Protein AF-A0A529NRH2-F1 (afdb_monomer_lite)

Structure (mmCIF, N/CA/C/O backbone):
data_AF-A0A529NRH2-F1
#
_entry.id   AF-A0A529NRH2-F1
#
loop_
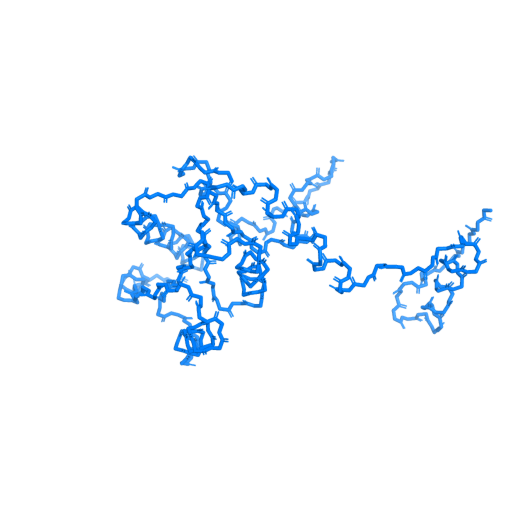_atom_site.group_PDB
_atom_site.id
_atom_site.type_symbol
_atom_site.label_atom_id
_atom_site.label_alt_id
_atom_site.label_comp_id
_atom_site.label_asym_id
_atom_site.label_entity_id
_atom_site.label_seq_id
_atom_site.pdbx_PDB_ins_code
_atom_site.Cartn_x
_atom_site.Cartn_y
_atom_site.Cartn_z
_atom_site.occupancy
_atom_site.B_iso_or_equiv
_atom_site.auth_seq_id
_atom_site.auth_comp_id
_atom_site.auth_asym_id
_atom_site.auth_atom_id
_atom_site.pdbx_PDB_model_num
ATOM 1 N N . MET A 1 1 ? 30.997 -10.107 -22.158 1.00 86.88 1 MET A N 1
ATOM 2 C CA . MET A 1 1 ? 31.095 -9.342 -20.895 1.00 86.88 1 MET A CA 1
ATOM 3 C C . MET A 1 1 ? 31.297 -7.882 -21.270 1.00 86.88 1 MET A C 1
ATOM 5 O O . MET A 1 1 ? 32.079 -7.635 -22.179 1.00 86.88 1 MET A O 1
ATOM 9 N N . TYR A 1 2 ? 30.556 -6.957 -20.658 1.00 94.50 2 TYR A N 1
ATOM 10 C CA . TYR A 1 2 ? 30.551 -5.532 -21.014 1.00 94.50 2 TYR A CA 1
ATOM 11 C C . TYR A 1 2 ? 30.934 -4.703 -19.788 1.00 94.50 2 TYR A C 1
ATOM 13 O O . TYR A 1 2 ? 30.566 -5.067 -18.675 1.00 94.50 2 TYR A O 1
ATOM 21 N N . GLY A 1 3 ? 31.663 -3.607 -19.995 1.00 95.25 3 GLY A N 1
ATOM 22 C CA . GLY A 1 3 ? 32.053 -2.672 -18.943 1.00 95.25 3 GLY A CA 1
ATOM 23 C C . GLY A 1 3 ? 31.987 -1.238 -19.455 1.00 95.25 3 GLY A C 1
ATOM 24 O O . GLY A 1 3 ? 32.291 -0.979 -20.619 1.00 95.25 3 GLY A O 1
ATOM 25 N N . ILE A 1 4 ? 31.568 -0.322 -18.588 1.00 96.12 4 ILE A N 1
ATOM 26 C CA . ILE A 1 4 ? 31.458 1.117 -18.848 1.00 96.12 4 ILE A CA 1
ATOM 27 C C . ILE A 1 4 ? 31.979 1.874 -17.623 1.00 96.12 4 ILE A C 1
ATOM 29 O O . ILE A 1 4 ? 31.862 1.386 -16.503 1.00 96.12 4 ILE A O 1
ATOM 33 N N . MET A 1 5 ? 32.555 3.057 -17.835 1.00 97.44 5 MET A N 1
ATOM 34 C CA . MET A 1 5 ? 33.123 3.906 -16.772 1.00 97.44 5 MET A CA 1
ATOM 35 C C . MET A 1 5 ? 32.217 5.105 -16.437 1.00 97.44 5 MET A C 1
ATOM 37 O O . MET A 1 5 ? 32.696 6.167 -16.052 1.00 97.44 5 MET A O 1
ATOM 41 N N . PHE A 1 6 ? 30.906 4.952 -16.639 1.00 96.69 6 PHE A N 1
ATOM 42 C CA . PHE A 1 6 ? 29.874 5.948 -16.340 1.00 96.69 6 PHE A CA 1
ATOM 43 C C . PHE A 1 6 ? 28.547 5.256 -15.987 1.00 96.69 6 PHE A C 1
ATOM 45 O O . PHE A 1 6 ? 28.387 4.064 -16.244 1.00 96.69 6 PHE A O 1
ATOM 52 N N . HIS A 1 7 ? 27.600 6.011 -15.423 1.00 98.00 7 HIS A N 1
ATOM 53 C CA . HIS A 1 7 ? 26.300 5.523 -14.947 1.00 98.00 7 HIS A CA 1
ATOM 54 C C . HIS A 1 7 ? 25.201 5.722 -16.009 1.00 98.00 7 HIS A C 1
ATOM 56 O O . HIS A 1 7 ? 24.769 6.856 -16.224 1.00 98.00 7 HIS A O 1
ATOM 62 N N . PRO A 1 8 ? 24.747 4.684 -16.731 1.00 97.06 8 PRO A N 1
ATOM 63 C CA . PRO A 1 8 ? 23.720 4.825 -17.766 1.00 97.06 8 PRO A CA 1
ATOM 64 C C . PRO A 1 8 ? 22.297 4.983 -17.201 1.00 97.06 8 PRO A C 1
ATOM 66 O O . PRO A 1 8 ? 21.384 5.341 -17.938 1.00 97.06 8 PRO A O 1
ATOM 69 N N . GLU A 1 9 ? 22.095 4.703 -15.917 1.00 96.94 9 GLU A N 1
ATOM 70 C CA . GLU A 1 9 ? 20.812 4.769 -15.216 1.00 96.94 9 GLU A CA 1
ATOM 71 C C . GLU A 1 9 ? 20.426 6.187 -14.776 1.00 96.94 9 GLU A C 1
ATOM 73 O O . GLU A 1 9 ? 19.250 6.454 -14.530 1.00 96.94 9 GLU A O 1
ATOM 78 N N . VAL A 1 10 ? 21.393 7.105 -14.671 1.00 96.94 10 VAL A N 1
ATOM 79 C CA . VAL A 1 10 ? 21.133 8.463 -14.184 1.00 96.94 10 VAL A CA 1
ATOM 80 C C . VAL A 1 10 ? 20.680 9.391 -15.305 1.00 96.94 10 VAL A C 1
ATOM 82 O O . VAL A 1 10 ? 21.155 9.325 -16.438 1.00 96.94 10 VAL A O 1
ATOM 85 N N . VAL A 1 11 ? 19.823 10.350 -14.950 1.00 95.88 11 VAL A N 1
ATOM 86 C CA . VAL A 1 11 ? 19.315 11.390 -15.865 1.00 95.88 11 VAL A CA 1
ATOM 87 C C . VAL A 1 11 ? 20.420 12.233 -16.517 1.00 95.88 11 VAL A C 1
ATOM 89 O O . VAL A 1 11 ? 20.199 12.834 -17.562 1.00 95.88 11 VAL A O 1
ATOM 92 N N . HIS A 1 12 ? 21.613 12.264 -15.915 1.00 97.69 12 HIS A N 1
ATOM 93 C CA . HIS A 1 12 ? 22.777 13.006 -16.402 1.00 97.69 12 HIS A CA 1
ATOM 94 C C . HIS A 1 12 ? 23.474 12.364 -17.605 1.00 97.69 12 HIS A C 1
ATOM 96 O O . HIS A 1 12 ? 24.343 13.007 -18.185 1.00 97.69 12 HIS A O 1
ATOM 102 N N . THR A 1 13 ? 23.128 11.128 -17.971 1.00 97.06 13 THR A N 1
ATOM 103 C CA . THR A 1 13 ? 23.679 10.452 -19.147 1.00 97.06 13 THR A CA 1
ATOM 104 C C . THR A 1 13 ? 22.659 10.532 -20.281 1.00 97.06 13 THR A C 1
ATOM 106 O O . THR A 1 13 ? 21.700 9.751 -20.291 1.00 97.06 13 THR A O 1
ATOM 109 N N . PRO A 1 14 ? 22.831 11.447 -21.258 1.00 96.44 14 PRO A N 1
ATOM 110 C CA . PRO A 1 14 ? 21.987 11.467 -22.445 1.00 96.44 14 PRO A CA 1
ATOM 111 C C . PRO A 1 14 ? 22.002 10.090 -23.110 1.00 96.44 14 PRO A C 1
ATOM 113 O O . PRO A 1 14 ? 23.042 9.439 -23.176 1.00 96.44 14 PRO A O 1
ATOM 116 N N . ASP A 1 15 ? 20.843 9.624 -23.569 1.00 97.06 15 ASP A N 1
ATOM 117 C CA . ASP A 1 15 ? 20.667 8.292 -24.160 1.00 97.06 15 ASP A CA 1
ATOM 118 C C . ASP A 1 15 ? 21.024 7.087 -23.253 1.00 97.06 15 ASP A C 1
ATOM 120 O O . ASP A 1 15 ? 20.989 5.947 -23.723 1.00 97.06 15 ASP A O 1
ATOM 124 N N . GLY A 1 16 ? 21.272 7.270 -21.948 1.00 97.38 16 GLY A N 1
ATOM 125 C CA . GLY A 1 16 ? 21.571 6.169 -21.018 1.00 97.38 16 GLY A CA 1
ATOM 126 C C . GLY A 1 16 ? 20.497 5.070 -21.012 1.00 97.38 16 GLY A C 1
ATOM 127 O O . GLY A 1 16 ? 20.798 3.880 -21.136 1.00 97.38 16 GLY A O 1
ATOM 128 N N . ALA A 1 17 ? 19.220 5.466 -21.042 1.00 96.94 17 ALA A N 1
ATOM 129 C CA . ALA A 1 17 ? 18.094 4.541 -21.178 1.00 96.94 17 ALA A CA 1
ATOM 130 C C . ALA A 1 17 ? 18.102 3.751 -22.505 1.00 96.94 17 ALA A C 1
ATOM 132 O O . ALA A 1 17 ? 17.678 2.595 -22.535 1.00 96.94 17 ALA A O 1
ATOM 133 N N . ARG A 1 18 ? 18.593 4.333 -23.613 1.00 97.38 18 ARG A N 1
ATOM 134 C CA . ARG A 1 18 ? 18.733 3.619 -24.899 1.00 97.38 18 ARG A CA 1
ATOM 135 C C . ARG A 1 18 ? 19.858 2.592 -24.837 1.00 97.38 18 ARG A C 1
ATOM 137 O O . ARG A 1 18 ? 19.695 1.502 -25.379 1.00 97.38 18 ARG A O 1
ATOM 144 N N . LEU A 1 19 ? 20.958 2.913 -24.156 1.00 97.19 19 LEU A N 1
ATOM 145 C CA . LEU A 1 19 ? 22.057 1.975 -23.920 1.00 97.19 19 LEU A CA 1
ATOM 146 C C . LEU A 1 19 ? 21.578 0.777 -23.091 1.00 97.19 19 LEU A C 1
ATOM 148 O O . LEU A 1 19 ? 21.784 -0.365 -23.505 1.00 97.19 19 LEU A O 1
ATOM 152 N N . LEU A 1 20 ? 20.873 1.024 -21.980 1.00 97.12 20 LEU A N 1
ATOM 153 C CA . LEU A 1 20 ? 20.280 -0.035 -21.153 1.00 97.12 20 LEU A CA 1
ATOM 154 C C . LEU A 1 20 ? 19.287 -0.889 -21.950 1.00 97.12 20 LEU A C 1
ATOM 156 O O . LEU A 1 20 ? 19.366 -2.114 -21.917 1.00 97.12 20 LEU A O 1
ATOM 160 N N . ARG A 1 21 ? 18.408 -0.257 -22.738 1.00 96.38 21 ARG A N 1
ATOM 161 C CA . ARG A 1 21 ? 17.468 -0.955 -23.630 1.00 96.38 21 ARG A CA 1
ATOM 162 C C . ARG A 1 21 ? 18.192 -1.861 -24.629 1.00 96.38 21 ARG A C 1
ATOM 164 O O . ARG A 1 21 ? 17.783 -3.002 -24.820 1.00 96.38 21 ARG A O 1
ATOM 171 N N . ASN A 1 22 ? 19.262 -1.371 -25.257 1.00 96.75 22 ASN A N 1
ATOM 172 C CA . ASN A 1 22 ? 20.057 -2.160 -26.197 1.00 96.75 22 ASN A CA 1
ATOM 173 C C . ASN A 1 22 ? 20.692 -3.376 -25.511 1.00 96.75 22 ASN A C 1
ATOM 175 O O . ASN A 1 22 ? 20.685 -4.472 -26.067 1.00 96.75 22 ASN A O 1
ATOM 179 N N . PHE A 1 23 ? 21.202 -3.194 -24.292 1.00 97.06 23 PHE A N 1
ATOM 180 C CA . PHE A 1 23 ? 21.757 -4.296 -23.520 1.00 97.06 23 PHE A CA 1
ATOM 181 C C . PHE A 1 23 ? 20.699 -5.353 -23.175 1.00 97.06 23 PHE A C 1
ATOM 183 O O . PHE A 1 23 ? 20.899 -6.527 -23.471 1.00 97.06 23 PHE A O 1
ATOM 190 N N . VAL A 1 24 ? 19.562 -4.940 -22.611 1.00 96.94 24 VAL A N 1
ATOM 191 C CA . VAL A 1 24 ? 18.496 -5.855 -22.172 1.00 96.94 24 VAL A CA 1
ATOM 192 C C . VAL A 1 24 ? 17.895 -6.633 -23.347 1.00 96.94 24 VAL A C 1
ATOM 194 O O . VAL A 1 24 ? 17.816 -7.856 -23.286 1.00 96.94 24 VAL A O 1
ATOM 197 N N . HIS A 1 25 ? 17.517 -5.956 -24.434 1.00 96.19 25 HIS A N 1
ATOM 198 C CA . HIS A 1 25 ? 16.771 -6.606 -25.518 1.00 96.19 25 HIS A CA 1
ATOM 199 C C . HIS A 1 25 ? 17.660 -7.208 -26.608 1.00 96.19 25 HIS A C 1
ATOM 201 O O . HIS A 1 25 ? 17.435 -8.339 -27.020 1.00 96.19 25 HIS A O 1
ATOM 207 N N . ASN A 1 26 ? 18.682 -6.486 -27.080 1.00 96.56 26 ASN A N 1
ATOM 208 C CA . ASN A 1 26 ? 19.441 -6.916 -28.262 1.00 96.56 26 ASN A CA 1
ATOM 209 C C . ASN A 1 26 ? 20.647 -7.789 -27.907 1.00 96.56 26 ASN A C 1
ATOM 211 O O . ASN A 1 26 ? 21.029 -8.656 -28.685 1.00 96.56 26 ASN A O 1
ATOM 215 N N . ILE A 1 27 ? 21.273 -7.538 -26.754 1.00 96.69 27 ILE A N 1
ATOM 216 C CA . ILE A 1 27 ? 22.468 -8.272 -26.319 1.00 96.69 27 ILE A CA 1
ATOM 217 C C . ILE A 1 27 ? 22.078 -9.461 -25.439 1.00 96.69 27 ILE A C 1
ATOM 219 O O . ILE A 1 27 ? 22.510 -10.579 -25.704 1.00 96.69 27 ILE A O 1
ATOM 223 N N . ALA A 1 28 ? 21.284 -9.225 -24.391 1.00 96.50 28 ALA A N 1
ATOM 224 C CA . ALA A 1 28 ? 20.850 -10.272 -23.469 1.00 96.50 28 ALA A CA 1
ATOM 225 C C . ALA A 1 28 ? 19.637 -11.069 -23.981 1.00 96.50 28 ALA A C 1
ATOM 227 O O . ALA A 1 28 ? 19.362 -12.141 -23.450 1.00 96.50 28 ALA A O 1
ATOM 228 N N . GLY A 1 29 ? 18.931 -10.574 -25.006 1.00 95.50 29 GLY A N 1
ATOM 229 C CA . GLY A 1 29 ? 17.803 -11.277 -25.621 1.00 95.50 29 GLY A CA 1
ATOM 230 C C . GLY A 1 29 ? 16.536 -11.323 -24.761 1.00 95.50 29 GLY A C 1
ATOM 231 O O . GLY A 1 29 ? 15.721 -12.219 -24.946 1.00 95.50 29 GLY A O 1
ATOM 232 N N . ILE A 1 30 ? 16.369 -10.408 -23.800 1.00 96.00 30 ILE A N 1
ATOM 233 C CA . ILE A 1 30 ? 15.198 -10.378 -22.912 1.00 96.00 30 ILE A CA 1
ATOM 234 C C . ILE A 1 30 ? 14.041 -9.674 -23.631 1.00 96.00 30 ILE A C 1
ATOM 236 O O . ILE A 1 30 ? 14.186 -8.542 -24.087 1.00 96.00 30 ILE A O 1
ATOM 240 N N . GLU A 1 31 ? 12.875 -10.312 -23.712 1.00 88.69 31 GLU A N 1
ATOM 241 C CA . GLU A 1 31 ? 11.762 -9.851 -24.560 1.00 88.69 31 GLU A CA 1
ATOM 242 C C . GLU A 1 31 ? 10.977 -8.658 -23.980 1.00 88.69 31 GLU A C 1
ATOM 244 O O . GLU A 1 31 ? 10.408 -7.871 -24.733 1.00 88.69 31 GLU A O 1
ATOM 249 N N . GLY A 1 32 ? 11.004 -8.453 -22.657 1.00 85.75 32 GLY A N 1
ATOM 250 C CA . GLY A 1 32 ? 10.254 -7.377 -21.993 1.00 85.75 32 GLY A CA 1
ATOM 251 C C . GLY A 1 32 ? 8.793 -7.737 -21.709 1.00 85.75 32 GLY A C 1
ATOM 252 O O . GLY A 1 32 ? 7.896 -6.923 -21.913 1.00 85.75 32 GLY A O 1
ATOM 253 N N . ASP A 1 33 ? 8.559 -8.954 -21.230 1.00 87.38 33 ASP A N 1
ATOM 254 C CA . ASP A 1 33 ? 7.257 -9.497 -20.828 1.00 87.38 33 ASP A CA 1
ATOM 255 C C . ASP A 1 33 ? 6.733 -8.936 -19.490 1.00 87.38 33 ASP A C 1
ATOM 257 O O . ASP A 1 33 ? 5.540 -9.038 -19.184 1.00 87.38 33 ASP A O 1
ATOM 261 N N . TRP A 1 34 ? 7.594 -8.272 -18.713 1.00 91.38 34 TRP A N 1
ATOM 262 C CA . TRP A 1 34 ? 7.208 -7.591 -17.481 1.00 91.38 34 TRP A CA 1
ATOM 263 C C . TRP A 1 34 ? 6.345 -6.352 -17.755 1.00 91.38 34 TRP A C 1
ATOM 265 O O . TRP A 1 34 ? 6.825 -5.230 -17.934 1.00 91.38 34 TRP A O 1
ATOM 275 N N . THR A 1 35 ? 5.031 -6.559 -17.748 1.00 93.69 35 THR A N 1
ATOM 276 C CA . THR A 1 35 ? 4.019 -5.507 -17.885 1.00 93.69 35 THR A CA 1
ATOM 277 C C . THR A 1 35 ? 3.108 -5.482 -16.663 1.00 93.69 35 THR A C 1
ATOM 279 O O . THR A 1 35 ? 2.895 -6.505 -16.017 1.00 93.69 35 THR A O 1
ATOM 282 N N . MET A 1 36 ? 2.491 -4.333 -16.365 1.00 93.31 36 MET A N 1
ATOM 283 C CA . MET A 1 36 ? 1.534 -4.239 -15.247 1.00 93.31 36 MET A CA 1
ATOM 284 C C . MET A 1 36 ? 0.314 -5.153 -15.425 1.00 93.31 36 MET A C 1
ATOM 286 O O . MET A 1 36 ? -0.288 -5.565 -14.440 1.00 93.31 36 MET A O 1
ATOM 290 N N . ARG A 1 37 ? -0.035 -5.512 -16.668 1.00 93.75 37 ARG A N 1
ATOM 291 C CA . ARG A 1 37 ? -1.096 -6.485 -16.954 1.00 93.75 37 ARG A CA 1
ATOM 292 C C . ARG A 1 37 ? -0.689 -7.892 -16.527 1.00 93.75 37 ARG A C 1
ATOM 294 O O . ARG A 1 37 ? -1.399 -8.495 -15.730 1.00 93.75 37 ARG A O 1
ATOM 301 N N . ALA A 1 38 ? 0.466 -8.362 -17.001 1.00 92.75 38 ALA A N 1
ATOM 302 C CA . ALA A 1 38 ? 1.003 -9.668 -16.627 1.00 92.75 38 ALA A CA 1
ATOM 303 C C . ALA A 1 38 ? 1.250 -9.755 -15.111 1.00 92.75 38 ALA A C 1
ATOM 305 O O . ALA A 1 38 ? 0.904 -10.747 -14.474 1.00 92.75 38 ALA A O 1
ATOM 306 N N . TYR A 1 39 ? 1.769 -8.678 -14.511 1.00 94.12 39 TYR A N 1
ATOM 307 C CA . TYR A 1 39 ? 1.962 -8.594 -13.067 1.00 94.12 39 TYR A CA 1
ATOM 308 C C . TYR A 1 39 ? 0.642 -8.678 -12.295 1.00 94.12 39 TYR A C 1
ATOM 310 O O . TYR A 1 39 ? 0.551 -9.452 -11.349 1.00 94.12 39 TYR A O 1
ATOM 318 N N . ARG A 1 40 ? -0.392 -7.927 -12.703 1.00 95.00 40 ARG A N 1
ATOM 319 C CA . ARG A 1 40 ? -1.723 -7.991 -12.081 1.00 95.00 40 ARG A CA 1
ATOM 320 C C . ARG A 1 40 ? -2.282 -9.410 -12.110 1.00 95.00 40 ARG A C 1
ATOM 322 O O . ARG A 1 40 ? -2.714 -9.897 -11.073 1.00 95.00 40 ARG A O 1
ATOM 329 N N . GLU A 1 41 ? -2.246 -10.075 -13.264 1.00 95.56 41 GLU A N 1
ATOM 330 C CA . GLU A 1 41 ? -2.726 -11.457 -13.413 1.00 95.56 41 GLU A C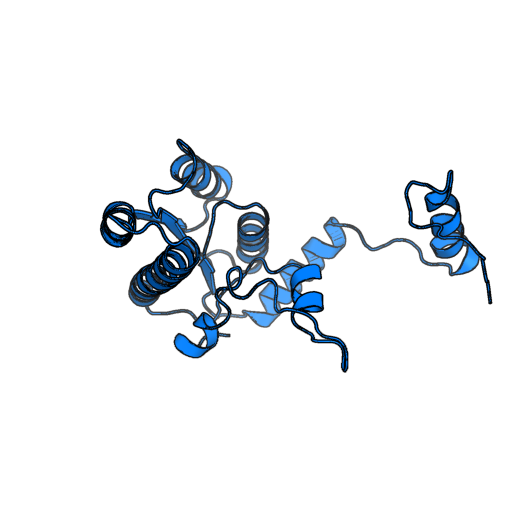A 1
ATOM 331 C C . GLU A 1 41 ? -1.981 -12.413 -12.470 1.00 95.56 41 GLU A C 1
ATOM 333 O O . GLU A 1 41 ? -2.605 -13.167 -11.719 1.00 95.56 41 GLU A O 1
ATOM 338 N N . HIS A 1 42 ? -0.650 -12.313 -12.436 1.00 95.38 42 HIS A N 1
ATOM 339 C CA . HIS A 1 42 ? 0.191 -13.116 -11.554 1.00 95.38 42 HIS A CA 1
ATOM 340 C C . HIS A 1 42 ? -0.064 -12.840 -10.061 1.00 95.38 42 HIS A C 1
ATOM 342 O O . HIS A 1 42 ? -0.151 -13.772 -9.256 1.00 95.38 42 HIS A O 1
ATOM 348 N N . ALA A 1 43 ? -0.208 -11.569 -9.678 1.00 95.69 43 ALA A N 1
ATOM 349 C CA . ALA A 1 43 ? -0.473 -11.159 -8.303 1.00 95.69 43 ALA A CA 1
ATOM 350 C C . ALA A 1 43 ? -1.838 -11.670 -7.827 1.00 95.69 43 ALA A C 1
ATOM 352 O O . ALA A 1 43 ? -1.929 -12.269 -6.758 1.00 95.69 43 ALA A O 1
ATOM 353 N N . VAL A 1 44 ? -2.881 -11.514 -8.648 1.00 96.75 44 VAL A N 1
ATOM 354 C CA . VAL A 1 44 ? -4.237 -12.007 -8.362 1.00 96.75 44 VAL A CA 1
ATOM 355 C C . VAL A 1 44 ? -4.240 -13.525 -8.163 1.00 96.75 44 VAL A C 1
ATOM 357 O O . VAL A 1 44 ? -4.837 -14.026 -7.207 1.00 96.75 44 VAL A O 1
ATOM 360 N N . GLU A 1 45 ? -3.546 -14.277 -9.020 1.00 97.44 45 GLU A N 1
ATOM 361 C CA . GLU A 1 45 ? -3.435 -15.731 -8.875 1.00 97.44 45 GLU A CA 1
ATOM 362 C C . GLU A 1 45 ? -2.680 -16.130 -7.597 1.00 97.44 45 GLU A C 1
ATOM 364 O O . GLU A 1 45 ? -3.106 -17.037 -6.876 1.00 97.44 45 GLU A O 1
ATOM 369 N N . THR A 1 46 ? -1.583 -15.435 -7.294 1.00 96.88 46 THR A N 1
ATOM 370 C CA . THR A 1 46 ? -0.770 -15.677 -6.095 1.00 96.88 46 THR A CA 1
ATOM 371 C C . THR A 1 46 ? -1.570 -15.416 -4.822 1.00 96.88 46 THR A C 1
ATOM 373 O O . THR A 1 46 ? -1.622 -16.284 -3.949 1.00 96.88 46 THR A O 1
ATOM 376 N N . ILE A 1 47 ? -2.269 -14.279 -4.748 1.00 96.81 47 ILE A N 1
ATOM 377 C CA . ILE A 1 47 ? -3.141 -13.929 -3.619 1.00 96.81 47 ILE A CA 1
ATOM 378 C C . ILE A 1 47 ? -4.217 -15.001 -3.440 1.00 96.81 47 ILE A C 1
ATOM 380 O O . ILE A 1 47 ? -4.406 -15.508 -2.336 1.00 96.81 47 ILE A O 1
ATOM 384 N N . ARG A 1 48 ? -4.886 -15.410 -4.525 1.00 97.25 48 ARG A N 1
ATOM 385 C CA . ARG A 1 48 ? -5.938 -16.434 -4.469 1.00 97.25 48 ARG A CA 1
ATOM 386 C C . ARG A 1 48 ? -5.419 -17.769 -3.928 1.00 97.25 48 ARG A C 1
ATOM 388 O O . ARG A 1 48 ? -6.090 -18.393 -3.107 1.00 97.25 48 ARG A O 1
ATOM 395 N N . LYS A 1 49 ? -4.228 -18.203 -4.358 1.00 97.06 49 LYS A N 1
ATOM 396 C CA . LYS A 1 49 ? -3.585 -19.433 -3.860 1.00 97.06 49 LYS A CA 1
ATOM 397 C C . LYS A 1 49 ? -3.198 -19.324 -2.386 1.00 97.06 49 LYS A C 1
ATOM 399 O O . LYS A 1 49 ? -3.398 -20.283 -1.646 1.00 97.06 49 LYS A O 1
ATOM 404 N N . GLN A 1 50 ? -2.657 -18.181 -1.969 1.00 95.94 50 GLN A N 1
ATOM 405 C CA . GLN A 1 50 ? -2.204 -17.961 -0.596 1.00 95.94 50 GLN A CA 1
ATOM 406 C C . GLN A 1 50 ? -3.371 -17.860 0.393 1.00 95.94 50 GLN A C 1
ATOM 408 O O . GLN A 1 50 ? -3.334 -18.492 1.447 1.00 95.94 50 GLN A O 1
ATOM 413 N N . VA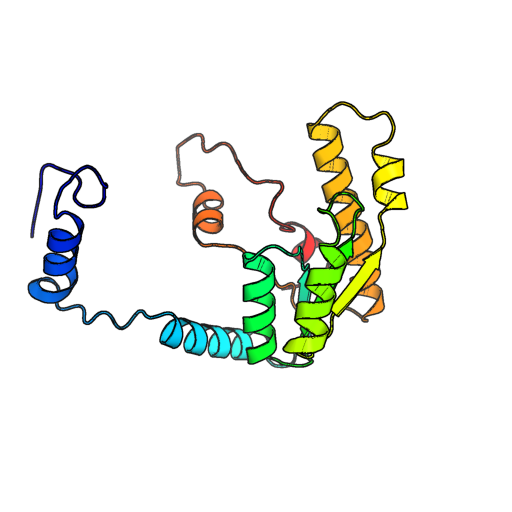L A 1 51 ? -4.405 -17.089 0.051 1.00 96.00 51 VAL A N 1
ATOM 414 C CA . VAL A 1 51 ? -5.570 -16.864 0.917 1.00 96.00 51 VAL A CA 1
ATOM 415 C C . VAL A 1 51 ? -6.483 -18.091 0.945 1.00 96.00 51 VAL A C 1
ATOM 417 O O . VAL A 1 51 ? -7.002 -18.462 2.001 1.00 96.00 51 VAL A O 1
ATOM 420 N N . GLY A 1 52 ? -6.687 -18.750 -0.200 1.00 95.38 52 GLY A N 1
ATOM 421 C CA . GLY A 1 52 ? -7.589 -19.892 -0.311 1.00 95.38 52 GLY A CA 1
ATOM 422 C C . GLY A 1 52 ? -9.001 -19.535 0.158 1.00 95.38 52 GLY A C 1
ATOM 423 O O . GLY A 1 52 ? -9.673 -18.710 -0.450 1.00 95.38 52 GLY A O 1
ATOM 424 N N . LYS A 1 53 ? -9.454 -20.154 1.254 1.00 94.44 53 LYS A N 1
ATOM 425 C CA . LYS A 1 53 ? -10.771 -19.896 1.871 1.00 94.44 53 LYS A CA 1
ATOM 426 C C . LYS A 1 53 ? -10.716 -18.970 3.093 1.00 94.44 53 LYS A C 1
ATOM 428 O O . LYS A 1 53 ? -11.735 -18.800 3.757 1.00 94.44 53 LYS A O 1
ATOM 433 N N . GLY A 1 54 ? -9.543 -18.428 3.418 1.00 94.00 54 GLY A N 1
ATOM 434 C CA . GLY A 1 54 ? -9.359 -17.566 4.582 1.00 94.00 54 GLY A CA 1
ATOM 435 C C . GLY A 1 54 ? -10.012 -16.196 4.417 1.00 94.00 54 GLY A C 1
ATOM 436 O O . GLY A 1 54 ? -10.327 -15.771 3.303 1.00 94.00 54 GLY A O 1
ATOM 437 N N . LYS A 1 55 ? -10.212 -15.502 5.534 1.00 94.06 55 LYS A N 1
ATOM 438 C CA . LYS A 1 55 ? -10.679 -14.113 5.566 1.00 94.06 55 LYS A CA 1
ATOM 439 C C . LYS A 1 55 ? -9.500 -13.153 5.618 1.00 94.06 55 LYS A C 1
ATOM 441 O O . LYS A 1 55 ? -8.536 -13.388 6.348 1.00 94.06 55 LYS A O 1
ATOM 446 N N . VAL A 1 56 ? -9.608 -12.054 4.882 1.00 94.62 56 VAL A N 1
ATOM 447 C CA . VAL A 1 56 ? -8.584 -11.015 4.798 1.00 94.62 56 VAL A CA 1
ATOM 448 C C . VAL A 1 56 ? -9.147 -9.717 5.351 1.00 94.62 56 VAL A C 1
ATOM 450 O O . VAL A 1 56 ? -10.226 -9.281 4.950 1.00 94.62 56 VAL A O 1
ATOM 453 N N . ILE A 1 57 ? -8.393 -9.068 6.231 1.00 93.50 57 ILE A N 1
ATOM 454 C CA . ILE A 1 57 ? -8.657 -7.681 6.613 1.00 93.50 57 ILE A CA 1
ATOM 455 C C . ILE A 1 57 ? -7.576 -6.771 6.058 1.00 93.50 57 ILE A C 1
ATOM 457 O O . ILE A 1 57 ? -6.405 -7.138 6.000 1.00 93.50 57 ILE A O 1
ATOM 461 N N . CYS A 1 58 ? -7.965 -5.571 5.649 1.00 92.19 58 CYS A N 1
ATOM 462 C CA . CYS A 1 58 ? -7.041 -4.570 5.135 1.00 92.19 58 CYS A CA 1
ATOM 463 C C . CYS A 1 58 ? -7.232 -3.252 5.880 1.00 92.19 58 CYS A C 1
ATOM 465 O O . CYS A 1 58 ? -8.345 -2.726 5.949 1.00 92.19 58 CYS A O 1
ATOM 467 N N . ALA A 1 59 ? -6.138 -2.715 6.416 1.00 89.94 59 ALA A N 1
ATOM 468 C CA . ALA A 1 59 ? -6.110 -1.365 6.955 1.00 89.94 59 ALA A CA 1
ATOM 469 C C . ALA A 1 59 ? -5.968 -0.372 5.796 1.00 89.94 59 ALA A C 1
ATOM 471 O O . ALA A 1 59 ? -4.906 -0.264 5.178 1.00 89.94 59 ALA A O 1
ATOM 472 N N . LEU A 1 60 ? -7.051 0.333 5.486 1.00 90.12 60 LEU A N 1
ATOM 473 C CA . LEU A 1 60 ? -7.101 1.275 4.380 1.00 90.12 60 LEU A CA 1
ATOM 474 C C . LEU A 1 60 ? -6.791 2.677 4.907 1.00 90.12 60 LEU A C 1
ATOM 476 O O . LEU A 1 60 ? -7.445 3.156 5.826 1.00 90.12 60 LEU A O 1
ATOM 480 N N . SER A 1 61 ? -5.769 3.322 4.345 1.00 84.81 61 SER A N 1
ATOM 481 C CA . SER A 1 61 ? -5.303 4.646 4.793 1.00 84.81 61 SER A CA 1
ATOM 482 C C . SER A 1 61 ? -5.768 5.802 3.905 1.00 84.81 61 SER A C 1
ATOM 484 O O . SER A 1 61 ? -5.564 6.957 4.257 1.00 84.81 61 SER A O 1
ATOM 486 N N . GLY A 1 62 ? -6.329 5.504 2.727 1.00 80.00 62 GLY A N 1
ATOM 487 C CA . GLY A 1 62 ? -6.608 6.486 1.671 1.00 80.00 62 GLY A CA 1
ATOM 488 C C . GLY A 1 62 ? -5.413 6.779 0.753 1.00 80.00 62 GLY A C 1
ATOM 489 O O . GLY A 1 62 ? -5.565 7.438 -0.273 1.00 80.00 62 GLY A O 1
ATOM 490 N N . GLY A 1 63 ? -4.226 6.251 1.073 1.00 85.56 63 GLY A N 1
ATOM 491 C CA . GLY A 1 63 ? -3.059 6.296 0.192 1.00 85.56 63 GLY A CA 1
ATOM 492 C C . GLY A 1 63 ? -3.197 5.382 -1.030 1.00 85.56 63 GLY A C 1
ATOM 493 O O . GLY A 1 63 ? -3.967 4.419 -1.023 1.00 85.56 63 GLY A O 1
ATOM 494 N N . VAL A 1 64 ? -2.413 5.658 -2.078 1.00 87.88 64 VAL A N 1
ATOM 495 C CA . VAL A 1 64 ? -2.395 4.854 -3.315 1.00 87.88 64 VAL A CA 1
ATOM 496 C C . VAL A 1 64 ? -2.026 3.397 -3.040 1.00 87.88 64 VAL A C 1
ATOM 498 O O . VAL A 1 64 ? -2.690 2.507 -3.562 1.00 87.88 64 VAL A O 1
ATOM 501 N N . ASP A 1 65 ? -1.036 3.142 -2.187 1.00 87.94 65 ASP A N 1
ATOM 502 C CA . ASP A 1 65 ? -0.505 1.788 -1.992 1.00 87.94 65 ASP A CA 1
ATOM 503 C C . ASP A 1 65 ? -1.533 0.857 -1.336 1.00 87.94 65 ASP A C 1
ATOM 505 O O . ASP A 1 65 ? -1.820 -0.226 -1.848 1.00 87.94 65 ASP A O 1
ATOM 509 N N . SER A 1 66 ? -2.155 1.307 -0.239 1.00 88.19 66 SER A N 1
ATOM 510 C CA . SER A 1 66 ? -3.215 0.551 0.443 1.00 88.19 66 SER A CA 1
ATOM 511 C C . SER A 1 66 ? -4.458 0.403 -0.436 1.00 88.19 66 SER A C 1
ATOM 513 O O . SER A 1 66 ? -5.102 -0.645 -0.414 1.00 88.19 66 SER A O 1
ATOM 515 N N . SER A 1 67 ? -4.754 1.403 -1.270 1.00 90.62 67 SER A N 1
ATOM 516 C CA . SER A 1 67 ? -5.883 1.364 -2.201 1.00 90.62 67 SER A CA 1
ATOM 517 C C . SER A 1 67 ? -5.681 0.343 -3.324 1.00 90.62 67 SER A C 1
ATOM 519 O O . SER A 1 67 ? -6.566 -0.469 -3.589 1.00 90.62 67 SER A O 1
ATOM 521 N N . VAL A 1 68 ? -4.509 0.338 -3.966 1.00 92.31 68 VAL A N 1
ATOM 522 C CA . VAL A 1 68 ? -4.176 -0.625 -5.028 1.00 92.31 68 VAL A CA 1
ATOM 523 C C . VAL A 1 68 ? -4.094 -2.043 -4.465 1.00 92.31 68 VAL A C 1
ATOM 525 O O . VAL A 1 68 ? -4.624 -2.969 -5.080 1.00 92.31 68 VAL A O 1
ATOM 528 N N . ALA A 1 69 ? -3.500 -2.219 -3.280 1.00 92.56 69 ALA A N 1
ATOM 529 C CA . ALA A 1 69 ? -3.463 -3.511 -2.602 1.00 92.56 69 ALA A CA 1
ATOM 530 C C . ALA A 1 69 ? -4.877 -4.043 -2.315 1.00 92.56 69 ALA A C 1
ATOM 532 O O . ALA A 1 69 ? -5.175 -5.190 -2.647 1.00 92.56 69 ALA A O 1
ATOM 533 N N . ALA A 1 70 ? -5.770 -3.206 -1.772 1.00 92.81 70 ALA A N 1
ATOM 534 C CA . ALA A 1 70 ? -7.159 -3.582 -1.520 1.00 92.81 70 ALA A CA 1
ATOM 535 C C . ALA A 1 70 ? -7.884 -4.015 -2.805 1.00 92.81 70 ALA A C 1
ATOM 537 O O . ALA A 1 70 ? -8.566 -5.037 -2.801 1.00 92.81 70 ALA A O 1
ATOM 538 N N . LEU A 1 71 ? -7.694 -3.297 -3.917 1.00 92.75 71 LEU A N 1
ATOM 539 C CA . LEU A 1 71 ? -8.315 -3.642 -5.201 1.00 92.75 71 LEU A CA 1
ATOM 540 C C . LEU A 1 71 ? -7.791 -4.964 -5.779 1.00 92.75 71 LEU A C 1
ATOM 542 O O . LEU A 1 71 ? -8.591 -5.787 -6.221 1.00 92.75 71 LEU A O 1
ATOM 546 N N . LEU A 1 72 ? -6.476 -5.205 -5.740 1.00 94.62 72 LEU A N 1
ATOM 547 C CA . LEU A 1 72 ? -5.890 -6.469 -6.208 1.00 94.62 72 LEU A CA 1
ATOM 548 C C . LEU A 1 72 ? -6.371 -7.666 -5.382 1.00 94.62 72 LEU A C 1
ATOM 550 O O . LEU A 1 72 ? -6.663 -8.729 -5.930 1.00 94.62 72 LEU A O 1
ATOM 554 N N . ILE A 1 73 ? -6.479 -7.496 -4.064 1.00 95.31 73 ILE A N 1
ATOM 555 C CA . ILE A 1 73 ? -6.964 -8.551 -3.173 1.00 95.31 73 ILE A CA 1
ATOM 556 C C . ILE A 1 73 ? -8.457 -8.782 -3.393 1.00 95.31 73 ILE A C 1
ATOM 558 O O . ILE A 1 73 ? -8.880 -9.930 -3.506 1.00 95.31 73 ILE A O 1
ATOM 562 N N . HIS A 1 74 ? -9.252 -7.721 -3.526 1.00 94.69 74 HIS A N 1
ATOM 563 C CA . HIS A 1 74 ? -10.675 -7.846 -3.828 1.00 94.69 74 HIS A CA 1
ATOM 564 C C . HIS A 1 74 ? -10.915 -8.577 -5.152 1.00 94.69 74 HIS A C 1
ATOM 566 O O . HIS A 1 74 ? -11.756 -9.465 -5.228 1.00 94.69 74 HIS A O 1
ATOM 572 N N . GLU A 1 75 ? -10.127 -8.287 -6.184 1.00 94.62 75 GLU A N 1
ATOM 573 C CA . GLU A 1 75 ? -10.189 -9.020 -7.449 1.00 94.62 75 GLU A CA 1
ATOM 574 C C . GLU A 1 75 ? -9.833 -10.512 -7.290 1.00 94.62 75 GLU A C 1
ATOM 576 O O . GLU A 1 75 ? -10.379 -11.380 -7.979 1.00 94.62 75 GLU A O 1
ATOM 581 N N . ALA A 1 76 ? -8.925 -10.836 -6.370 1.00 95.75 76 ALA A N 1
ATOM 582 C CA . ALA A 1 76 ? -8.504 -12.207 -6.121 1.00 95.75 76 ALA A CA 1
ATOM 583 C C . ALA A 1 76 ? -9.529 -13.028 -5.328 1.00 95.75 76 ALA A C 1
ATOM 585 O O . ALA A 1 76 ? -9.758 -14.190 -5.689 1.00 95.75 76 ALA A O 1
ATOM 586 N N . VAL A 1 77 ? -10.110 -12.445 -4.271 1.00 95.19 77 VAL A N 1
ATOM 587 C CA . VAL A 1 77 ? -10.873 -13.168 -3.234 1.00 95.19 77 VAL A CA 1
ATOM 588 C C . VAL A 1 77 ? -12.250 -12.572 -2.903 1.00 95.19 77 VAL A C 1
ATOM 590 O O . VAL A 1 77 ? -12.959 -13.099 -2.047 1.00 95.19 77 VAL A O 1
ATOM 593 N N . GLY A 1 78 ? -12.664 -11.496 -3.575 1.00 93.12 78 GLY A N 1
ATOM 594 C CA . GLY A 1 78 ? -14.004 -10.912 -3.471 1.00 93.12 78 GLY A CA 1
ATOM 595 C C . GLY A 1 78 ? -14.412 -10.573 -2.036 1.00 93.12 78 GLY A C 1
ATOM 596 O O . GLY A 1 78 ? -13.721 -9.825 -1.342 1.00 93.12 78 GLY A O 1
ATOM 597 N N . ASP A 1 79 ? -15.526 -11.162 -1.597 1.00 91.88 79 ASP A N 1
ATOM 598 C CA . ASP A 1 79 ? -16.160 -10.940 -0.288 1.00 91.88 79 ASP A CA 1
ATOM 599 C C . ASP A 1 79 ? -15.354 -11.487 0.903 1.00 91.88 79 ASP A C 1
ATOM 601 O O . ASP A 1 79 ? -15.705 -11.251 2.059 1.00 91.88 79 ASP A O 1
ATOM 605 N N . GLN A 1 80 ? -14.263 -12.219 0.654 1.00 94.50 80 GLN A N 1
ATOM 606 C CA . GLN A 1 80 ? -13.337 -12.628 1.714 1.00 94.50 80 GLN A CA 1
ATOM 607 C C . GLN A 1 80 ? -12.543 -11.441 2.277 1.00 94.50 80 GLN A C 1
ATOM 609 O O . GLN A 1 80 ? -11.960 -11.570 3.354 1.00 94.50 80 GLN A O 1
ATOM 614 N N . LEU A 1 81 ? -12.499 -10.313 1.557 1.00 95.06 81 LEU A N 1
ATOM 615 C CA . LEU A 1 81 ? -11.831 -9.089 1.981 1.00 95.06 81 LEU A CA 1
ATOM 616 C C . LEU A 1 81 ? -12.799 -8.145 2.701 1.00 95.06 81 LEU A C 1
ATOM 618 O O . LEU A 1 81 ? -13.856 -7.797 2.181 1.00 95.06 81 LEU A O 1
ATOM 622 N N . THR A 1 82 ? -12.382 -7.643 3.861 1.00 93.50 82 THR A N 1
ATOM 623 C CA . THR A 1 82 ? -13.005 -6.485 4.514 1.00 93.50 82 THR A CA 1
ATOM 624 C C . THR A 1 82 ? -11.967 -5.397 4.759 1.00 93.50 82 THR A C 1
ATOM 626 O O . THR A 1 82 ? -10.945 -5.623 5.408 1.00 93.50 82 THR A O 1
ATOM 629 N N . CYS A 1 83 ? -12.225 -4.197 4.249 1.00 93.69 83 CYS A N 1
ATOM 630 C CA . CYS A 1 83 ? -11.388 -3.030 4.495 1.00 93.69 83 CYS A CA 1
ATOM 631 C C . CYS A 1 83 ? -11.905 -2.240 5.698 1.00 93.69 83 CYS A C 1
ATOM 633 O O . CYS A 1 83 ? -13.111 -2.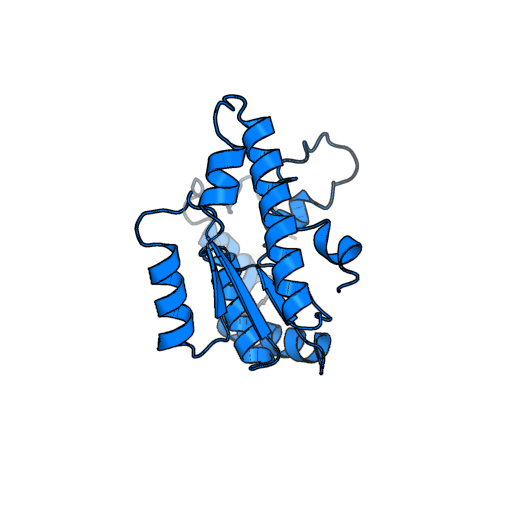052 5.865 1.00 93.69 83 CYS A O 1
ATOM 635 N N . ILE A 1 84 ? -10.982 -1.730 6.508 1.00 93.44 84 ILE A N 1
ATOM 636 C CA . ILE A 1 84 ? -11.268 -0.841 7.633 1.00 93.44 84 ILE A CA 1
ATOM 637 C C . ILE A 1 84 ? -10.493 0.453 7.397 1.00 93.44 84 ILE A C 1
ATOM 639 O O . ILE A 1 84 ? -9.265 0.434 7.302 1.00 93.44 84 ILE A O 1
ATOM 643 N N . LEU A 1 85 ? -11.216 1.565 7.297 1.00 93.69 85 LEU A N 1
ATOM 644 C CA . LEU A 1 85 ? -10.681 2.920 7.250 1.00 93.69 85 LEU A CA 1
ATOM 645 C C . LEU A 1 85 ? -10.934 3.578 8.606 1.00 93.69 85 LEU A C 1
ATOM 647 O O . LEU A 1 85 ? -12.084 3.780 8.991 1.00 93.69 85 LEU A O 1
ATOM 651 N N . VAL A 1 86 ? -9.858 3.902 9.321 1.00 94.31 86 VAL A N 1
ATOM 652 C CA . VAL A 1 86 ? -9.925 4.635 10.590 1.00 94.31 86 VAL A CA 1
ATOM 653 C C . VAL A 1 86 ? -9.702 6.113 10.300 1.00 94.31 86 VAL A C 1
ATOM 655 O O . VAL A 1 86 ? -8.579 6.516 9.992 1.00 94.31 86 VAL A O 1
ATOM 658 N N . ASP A 1 87 ? -10.758 6.915 10.411 1.00 95.44 87 ASP A N 1
ATOM 659 C CA . ASP A 1 87 ? -10.639 8.367 10.405 1.00 95.44 87 ASP A CA 1
ATOM 660 C C . ASP A 1 87 ? -10.203 8.832 11.795 1.00 95.44 87 ASP A C 1
ATOM 662 O O . ASP A 1 87 ? -10.943 8.774 12.776 1.00 95.44 87 ASP A O 1
ATOM 666 N N . HIS A 1 88 ? -8.945 9.241 11.883 1.00 94.56 88 HIS A N 1
ATOM 667 C CA . HIS A 1 88 ? -8.325 9.731 13.108 1.00 94.56 88 HIS A CA 1
ATOM 668 C C . HIS A 1 88 ? -8.463 11.256 13.272 1.00 94.56 88 HIS A C 1
ATOM 670 O O . HIS A 1 88 ? -7.806 11.831 14.140 1.00 94.56 88 HIS A O 1
ATOM 676 N N . GLY A 1 89 ? -9.224 11.943 12.412 1.00 94.62 89 GLY A N 1
ATOM 677 C CA . GLY A 1 89 ? -9.455 13.390 12.493 1.00 94.62 89 GLY A CA 1
ATOM 678 C C . GLY A 1 89 ? -8.263 14.261 12.074 1.00 94.62 89 GLY A C 1
ATOM 679 O O . GLY A 1 89 ? -8.271 15.471 12.279 1.00 94.62 89 GLY A O 1
ATOM 680 N N . LEU A 1 90 ? -7.218 13.660 11.489 1.00 94.69 90 LEU A N 1
ATOM 681 C CA . LEU A 1 90 ? -6.021 14.365 10.985 1.00 94.69 90 LEU A CA 1
ATOM 682 C C . LEU A 1 90 ? -5.853 14.195 9.465 1.00 94.69 90 LEU A C 1
ATOM 684 O O . LEU A 1 90 ? -4.767 14.425 8.933 1.00 94.69 90 LEU A O 1
ATOM 688 N N . MET A 1 91 ? -6.897 13.721 8.783 1.00 93.38 91 MET A N 1
ATOM 689 C CA . MET A 1 91 ? -6.927 13.588 7.328 1.00 93.38 91 MET A CA 1
ATOM 690 C C . MET A 1 91 ? -7.156 14.954 6.668 1.00 93.38 91 MET A C 1
ATOM 692 O O . MET A 1 91 ? -7.500 15.942 7.325 1.00 93.38 91 MET A O 1
ATOM 696 N N . ARG A 1 92 ? -6.959 15.038 5.350 1.00 95.50 92 ARG A N 1
ATOM 697 C CA . ARG A 1 92 ? -7.310 16.251 4.603 1.00 95.50 92 ARG A CA 1
ATOM 698 C C . ARG A 1 92 ? -8.825 16.405 4.538 1.00 95.50 92 ARG A C 1
ATOM 700 O O . ARG A 1 92 ? -9.584 15.453 4.715 1.00 95.50 92 ARG A O 1
ATOM 707 N N . LYS A 1 93 ? -9.253 17.630 4.237 1.00 94.50 93 LYS A N 1
ATOM 708 C CA . LYS A 1 93 ? -10.663 17.962 4.045 1.00 94.50 93 LYS A CA 1
ATOM 709 C C . LYS A 1 93 ? -11.318 16.971 3.069 1.00 94.50 93 LYS A C 1
ATOM 711 O O . LYS A 1 93 ? -10.809 16.783 1.967 1.00 94.50 93 LYS A O 1
ATOM 716 N N . ASP A 1 94 ? -12.426 16.373 3.503 1.00 92.88 94 ASP A N 1
ATOM 717 C CA . ASP A 1 94 ? -13.277 15.442 2.747 1.00 92.88 94 ASP A CA 1
ATOM 718 C C . ASP A 1 94 ? -12.575 14.152 2.259 1.00 92.88 94 ASP A C 1
ATOM 720 O O . ASP A 1 94 ? -13.113 13.413 1.430 1.00 92.88 94 ASP A O 1
ATOM 724 N N . GLU A 1 95 ? -11.380 13.836 2.773 1.00 92.75 95 GLU A N 1
ATOM 725 C CA . GLU A 1 95 ? -10.585 12.692 2.311 1.00 92.75 95 GLU A CA 1
ATOM 726 C C . GLU A 1 95 ? -11.231 11.350 2.671 1.00 92.75 95 GLU A C 1
ATOM 728 O O . GLU A 1 95 ? -11.404 10.505 1.793 1.00 92.75 95 GLU A O 1
ATOM 733 N N . ALA A 1 96 ? -11.658 11.166 3.926 1.00 91.81 96 ALA A N 1
ATOM 734 C CA . ALA A 1 96 ? -12.316 9.933 4.359 1.00 91.81 96 ALA A CA 1
ATOM 735 C C . ALA A 1 96 ? -13.591 9.651 3.547 1.00 91.81 96 ALA A C 1
ATOM 737 O O . ALA A 1 96 ? -13.809 8.529 3.088 1.00 91.81 96 ALA A O 1
ATOM 738 N N . GLN A 1 97 ? -14.400 10.688 3.302 1.00 90.88 97 GLN A N 1
ATOM 739 C CA . GLN A 1 97 ? -15.607 10.582 2.485 1.00 90.88 97 GLN A CA 1
ATOM 740 C C . GLN A 1 97 ? -15.273 10.203 1.038 1.00 90.88 97 GLN A C 1
ATOM 742 O O . GLN A 1 97 ? -15.859 9.259 0.511 1.00 90.88 97 GLN A O 1
ATOM 747 N N . SER A 1 98 ? -14.296 10.875 0.423 1.00 90.75 98 SER A N 1
ATOM 748 C CA . SER A 1 98 ? -13.872 10.595 -0.956 1.00 90.75 98 SER A CA 1
ATOM 749 C C . SER A 1 98 ? -13.399 9.147 -1.124 1.00 90.75 98 SER A C 1
ATOM 751 O O . SER A 1 98 ? -13.707 8.488 -2.118 1.00 90.75 98 SER A O 1
ATOM 753 N N . VAL A 1 99 ? -12.675 8.622 -0.132 1.00 90.00 99 VAL A N 1
ATOM 754 C CA . VAL A 1 99 ? -12.247 7.220 -0.108 1.00 90.00 99 VAL A CA 1
ATOM 755 C C . VAL A 1 99 ? -13.458 6.292 0.006 1.00 90.00 99 VAL A C 1
ATOM 757 O O . VAL A 1 99 ? -13.580 5.344 -0.769 1.00 90.00 99 VAL A O 1
ATOM 760 N N . VAL A 1 100 ? -14.396 6.565 0.916 1.00 90.19 100 VAL A N 1
ATOM 761 C CA . VAL A 1 100 ? -15.604 5.738 1.057 1.00 90.19 100 VAL A CA 1
ATOM 762 C C . VAL A 1 100 ? -16.437 5.713 -0.221 1.00 90.19 100 VAL A C 1
ATOM 764 O O . VAL A 1 100 ? -16.878 4.638 -0.634 1.00 90.19 100 VAL A O 1
ATOM 767 N N . GLU A 1 101 ? -16.632 6.867 -0.857 1.00 89.50 101 GLU A N 1
ATOM 768 C CA . GLU A 1 101 ? -17.348 6.985 -2.127 1.00 89.50 101 GLU A CA 1
ATOM 769 C C . GLU A 1 101 ? -16.668 6.152 -3.211 1.00 89.50 101 GLU A C 1
ATOM 771 O O . GLU A 1 101 ? -17.324 5.319 -3.838 1.00 89.50 101 GLU A O 1
ATOM 776 N N . MET A 1 102 ? -15.345 6.276 -3.355 1.00 87.06 102 MET A N 1
ATOM 777 C CA . MET A 1 102 ? -14.580 5.504 -4.330 1.00 87.06 102 MET A CA 1
ATOM 778 C C . MET A 1 102 ? -14.791 3.993 -4.159 1.00 87.06 102 MET A C 1
ATOM 780 O O . MET A 1 102 ? -15.150 3.299 -5.110 1.00 87.06 102 MET A O 1
ATOM 784 N N . PHE A 1 103 ? -14.594 3.473 -2.948 1.00 87.06 103 PHE A N 1
ATOM 785 C CA . PHE A 1 103 ? -14.598 2.030 -2.701 1.00 87.06 103 PHE A CA 1
ATOM 786 C C . PHE A 1 103 ? -16.000 1.418 -2.691 1.00 87.06 103 PHE A C 1
ATOM 788 O O . PHE A 1 103 ? -16.199 0.337 -3.252 1.00 87.06 103 PHE A O 1
ATOM 795 N N . ARG A 1 104 ? -16.987 2.101 -2.101 1.00 85.31 104 ARG A N 1
ATOM 796 C CA . ARG A 1 104 ? -18.358 1.579 -2.041 1.00 85.31 104 ARG A CA 1
ATOM 797 C C . ARG A 1 104 ? -19.105 1.763 -3.358 1.00 85.31 104 ARG A C 1
ATOM 799 O O . ARG A 1 104 ? -19.792 0.840 -3.778 1.00 85.31 104 ARG A O 1
ATOM 806 N N . GLN A 1 105 ? -18.987 2.922 -4.010 1.00 79.69 105 GLN A N 1
ATOM 807 C CA . GLN A 1 105 ? -19.819 3.237 -5.178 1.00 79.69 105 GLN A CA 1
ATOM 808 C C . GLN A 1 105 ? -19.248 2.683 -6.485 1.00 79.69 105 GLN A C 1
ATOM 810 O O . GLN A 1 105 ? -20.019 2.253 -7.340 1.00 79.69 105 GLN A O 1
ATOM 815 N N . HIS A 1 106 ? -17.921 2.676 -6.655 1.00 80.75 106 HIS A N 1
ATOM 816 C CA . HIS A 1 106 ? -17.314 2.228 -7.914 1.00 80.75 106 HIS A CA 1
ATOM 817 C C . HIS A 1 106 ? -16.877 0.765 -7.900 1.00 80.75 106 HIS A C 1
ATOM 819 O O . HIS A 1 106 ? -16.912 0.123 -8.948 1.00 80.75 106 HIS A O 1
ATOM 825 N N . TYR A 1 107 ? -16.494 0.234 -6.737 1.00 78.94 107 TYR A N 1
ATOM 826 C CA . TYR A 1 107 ? -15.925 -1.114 -6.631 1.00 78.94 107 TYR A CA 1
ATOM 827 C C . TYR A 1 107 ? -16.772 -2.091 -5.812 1.00 78.94 107 TYR A C 1
ATOM 829 O O . TYR A 1 107 ? -16.444 -3.270 -5.783 1.00 78.94 107 TYR A O 1
ATOM 837 N N . ASN A 1 108 ? -17.861 -1.631 -5.179 1.00 81.69 108 ASN A N 1
ATOM 838 C CA . ASN A 1 108 ? -18.726 -2.443 -4.314 1.00 81.69 108 ASN A CA 1
ATOM 839 C C . ASN A 1 108 ? -17.942 -3.235 -3.245 1.00 81.69 108 ASN A C 1
ATOM 841 O O . ASN A 1 108 ? -18.290 -4.363 -2.899 1.00 81.69 108 ASN A O 1
ATOM 845 N N . LEU A 1 109 ? -16.858 -2.641 -2.738 1.00 83.75 109 LEU A N 1
ATOM 846 C CA . LEU A 1 109 ? -15.954 -3.290 -1.799 1.00 83.75 109 LEU A CA 1
ATOM 847 C C . LEU A 1 109 ? -16.477 -3.122 -0.357 1.00 83.75 109 LEU A C 1
ATOM 849 O O . LEU A 1 109 ? -16.817 -1.996 0.032 1.00 83.75 109 LEU A O 1
ATOM 853 N N . PRO A 1 110 ? -16.504 -4.187 0.473 1.00 84.25 110 PRO A N 1
ATOM 854 C CA . PRO A 1 110 ? -16.854 -4.082 1.889 1.00 84.25 110 PRO A CA 1
ATOM 855 C C . PRO A 1 110 ? -15.875 -3.179 2.655 1.00 84.25 110 PRO A C 1
ATOM 857 O O . PRO A 1 110 ? -14.763 -3.582 2.999 1.00 84.25 110 PRO A O 1
ATOM 860 N N . LEU A 1 111 ? -16.293 -1.940 2.921 1.00 91.00 111 LEU A N 1
ATOM 861 C CA . LEU A 1 111 ? -15.498 -0.934 3.624 1.00 91.00 111 LEU A CA 1
ATOM 862 C C . LEU A 1 111 ? -16.218 -0.454 4.881 1.00 91.00 111 LEU A C 1
ATOM 864 O O . LEU A 1 111 ? -17.345 0.044 4.810 1.00 91.00 111 LEU A O 1
ATOM 868 N N . ILE A 1 112 ? -15.531 -0.536 6.013 1.00 93.12 112 ILE A N 1
ATOM 869 C CA . ILE A 1 112 ? -15.971 -0.031 7.310 1.00 93.12 112 ILE A CA 1
ATOM 870 C C . ILE A 1 112 ? -15.238 1.283 7.563 1.00 93.12 112 ILE A C 1
ATOM 872 O O . ILE A 1 112 ? -14.012 1.300 7.623 1.00 93.12 112 ILE A O 1
ATOM 876 N N . LEU A 1 113 ? -15.990 2.377 7.682 1.00 94.31 113 LEU A N 1
ATOM 877 C CA . LEU A 1 113 ? -15.460 3.665 8.126 1.00 94.31 113 LEU A CA 1
ATOM 878 C C . LEU A 1 113 ? -15.653 3.764 9.638 1.00 94.31 113 LEU A C 1
ATOM 880 O O . LEU A 1 113 ? -16.776 3.605 10.119 1.00 94.31 113 LEU A O 1
ATOM 884 N N . VAL A 1 114 ? -14.571 4.034 10.359 1.00 95.44 114 VAL A N 1
ATOM 885 C CA . VAL A 1 114 ? -14.564 4.205 11.813 1.00 95.44 114 VAL A CA 1
ATOM 886 C C . VAL A 1 114 ? -14.116 5.618 12.113 1.00 95.44 114 VAL A C 1
ATOM 888 O O . VAL A 1 114 ? -12.956 5.956 11.892 1.00 95.44 114 VAL A O 1
ATOM 891 N N . ASP A 1 115 ? -15.040 6.431 12.612 1.00 96.06 115 ASP A N 1
ATOM 892 C CA . ASP A 1 115 ? -14.710 7.751 13.132 1.00 96.06 115 ASP A CA 1
ATOM 893 C C . ASP A 1 115 ? -14.141 7.606 14.546 1.00 96.06 115 ASP A C 1
ATOM 895 O O . ASP A 1 115 ? -14.835 7.212 15.486 1.00 96.06 115 ASP A O 1
ATOM 899 N N . ALA A 1 116 ? -12.847 7.881 14.676 1.00 96.56 116 ALA A N 1
ATOM 900 C CA . ALA A 1 116 ? -12.117 7.905 15.933 1.00 96.56 116 ALA A CA 1
ATOM 901 C C . ALA A 1 116 ? -11.546 9.302 16.228 1.00 96.56 116 ALA A C 1
ATOM 903 O O . ALA A 1 116 ? -10.680 9.433 17.095 1.00 96.56 116 ALA A O 1
ATOM 904 N N . SER A 1 117 ? -12.019 10.341 15.534 1.00 96.44 117 SER A N 1
ATOM 905 C CA . SER A 1 117 ? -11.452 11.694 15.572 1.00 96.44 117 SER A CA 1
ATOM 906 C C . SER A 1 117 ? -11.302 12.223 16.997 1.00 96.44 117 SER A C 1
ATOM 908 O O . SER A 1 117 ? -10.200 12.601 17.399 1.00 96.44 117 SER A O 1
ATOM 910 N N . ASP A 1 118 ? -12.362 12.147 17.805 1.00 97.44 118 ASP A N 1
ATOM 911 C CA . ASP A 1 118 ? -12.348 12.615 19.196 1.00 97.44 118 ASP A CA 1
ATOM 912 C C . ASP A 1 118 ? -11.286 11.890 20.038 1.00 97.44 118 ASP A C 1
ATOM 914 O O . ASP A 1 118 ? -10.518 12.522 20.763 1.00 97.44 118 ASP A O 1
ATOM 918 N N . ARG A 1 119 ? -11.168 10.561 19.895 1.00 97.31 119 ARG A N 1
ATOM 919 C CA . ARG A 1 119 ? -10.190 9.744 20.640 1.00 97.31 119 ARG A CA 1
ATOM 920 C C . ARG A 1 119 ? -8.756 10.171 20.331 1.00 97.31 119 ARG A C 1
ATOM 922 O O . ARG A 1 119 ? -7.926 10.220 21.239 1.00 97.31 119 ARG A O 1
ATOM 929 N N . PHE A 1 120 ? -8.456 10.464 19.068 1.00 97.12 120 PHE A N 1
ATOM 930 C CA . PHE A 1 120 ? -7.123 10.897 18.653 1.00 97.12 120 PHE A CA 1
ATOM 931 C C . PHE A 1 120 ? -6.846 12.346 19.046 1.00 97.12 120 PHE A C 1
ATOM 933 O O . PHE A 1 120 ? -5.779 12.624 19.590 1.00 97.12 120 PHE A O 1
ATOM 940 N N . ILE A 1 121 ? -7.791 13.259 18.813 1.00 97.00 121 ILE A N 1
ATOM 941 C CA . ILE A 1 121 ? -7.627 14.683 19.119 1.00 97.00 121 ILE A CA 1
ATOM 942 C C . ILE A 1 121 ? -7.446 14.887 20.626 1.00 97.00 121 ILE A C 1
ATOM 944 O O . ILE A 1 121 ? -6.476 15.530 21.027 1.00 97.00 121 ILE A O 1
ATOM 948 N N . SER A 1 122 ? -8.288 14.273 21.465 1.00 97.19 122 SER A N 1
ATOM 949 C CA . SER A 1 122 ? -8.155 14.366 22.926 1.00 97.19 122 SER A CA 1
ATOM 950 C C . SER A 1 122 ? -6.835 13.784 23.434 1.00 97.19 122 SER A C 1
ATOM 952 O O . SER A 1 122 ? -6.226 14.332 24.346 1.00 97.19 122 SER A O 1
ATOM 954 N N . ALA A 1 123 ? -6.342 12.696 22.838 1.00 96.19 123 ALA A N 1
ATOM 955 C CA . ALA A 1 123 ? -5.067 12.100 23.242 1.00 96.19 123 ALA A CA 1
ATOM 956 C C . ALA A 1 123 ? -3.832 12.913 22.815 1.00 96.19 123 ALA A C 1
ATOM 958 O O . ALA A 1 123 ? -2.733 12.661 23.311 1.00 96.19 123 ALA A O 1
ATOM 959 N N . LEU A 1 124 ? -3.994 13.845 21.874 1.00 96.75 124 LEU A N 1
ATOM 960 C CA . LEU A 1 124 ? -2.937 14.733 21.387 1.00 96.75 124 LEU A CA 1
ATOM 961 C C . LEU A 1 124 ? -3.002 16.130 22.016 1.00 96.75 124 LEU A C 1
ATOM 963 O O . LEU A 1 124 ? -2.124 16.955 21.753 1.00 96.75 124 LEU A O 1
ATOM 967 N N . GLU A 1 125 ? -4.022 16.408 22.825 1.00 96.44 125 GLU A N 1
ATOM 968 C CA . GLU A 1 125 ? -4.205 17.699 23.471 1.00 96.44 125 GLU A CA 1
ATOM 969 C C . GLU A 1 125 ? -3.024 18.024 24.399 1.00 96.44 125 GLU A C 1
ATOM 971 O O . GLU A 1 125 ? -2.603 17.217 25.226 1.00 96.44 125 GLU A O 1
ATOM 976 N N . GLY A 1 126 ? -2.449 19.217 24.228 1.00 95.69 126 GLY A N 1
ATOM 977 C CA . GLY A 1 126 ? -1.302 19.676 25.014 1.00 95.69 126 GLY A CA 1
ATOM 978 C C . GLY A 1 126 ? 0.039 19.006 24.684 1.00 95.69 126 GLY A C 1
ATOM 979 O O . GLY A 1 126 ? 1.051 19.393 25.267 1.00 95.69 126 GLY A O 1
ATOM 980 N N . GLU A 1 127 ? 0.091 18.053 23.746 1.00 96.19 127 GLU A N 1
ATOM 981 C CA . GLU A 1 127 ? 1.339 17.395 23.354 1.00 96.19 127 GLU A CA 1
ATOM 982 C C . GLU A 1 127 ? 2.034 18.139 22.202 1.00 96.19 127 GLU A C 1
ATOM 984 O O . GLU A 1 127 ? 1.520 18.242 21.083 1.00 96.19 127 GLU A O 1
ATOM 989 N N . ALA A 1 128 ? 3.241 18.635 22.476 1.00 95.44 128 ALA A N 1
ATOM 990 C CA . ALA A 1 128 ? 4.068 19.371 21.521 1.00 95.44 128 ALA A CA 1
ATOM 991 C C . ALA A 1 128 ? 5.214 18.524 20.943 1.00 95.44 128 ALA A C 1
ATOM 993 O O . ALA A 1 128 ? 5.743 18.862 19.883 1.00 95.44 128 ALA A O 1
ATOM 994 N N . ASP A 1 129 ? 5.602 17.432 21.609 1.00 93.88 129 ASP A N 1
ATOM 995 C CA . ASP A 1 129 ? 6.700 16.571 21.177 1.00 93.88 129 ASP A CA 1
ATOM 996 C C . ASP A 1 129 ? 6.277 15.722 19.959 1.00 93.88 129 ASP A C 1
ATOM 998 O O . ASP A 1 129 ? 5.361 14.896 20.057 1.00 93.88 129 ASP A O 1
ATOM 1002 N N . PRO A 1 130 ? 6.936 15.875 18.795 1.00 92.06 130 PRO A N 1
ATOM 1003 C CA . PRO A 1 130 ? 6.543 15.178 17.574 1.00 92.06 130 PRO A CA 1
ATOM 1004 C C . PRO A 1 130 ? 6.688 13.653 17.668 1.00 92.06 130 PRO A C 1
ATOM 1006 O O . PRO A 1 130 ? 5.877 12.934 17.083 1.00 92.06 130 PRO A O 1
ATOM 1009 N N . GLU A 1 131 ? 7.670 13.139 18.409 1.00 87.62 131 GLU A N 1
ATOM 1010 C CA . GLU A 1 131 ? 7.878 11.699 18.575 1.00 87.62 131 GLU A CA 1
ATOM 1011 C C . GLU A 1 131 ? 6.812 11.090 19.483 1.00 87.62 131 GLU A C 1
ATOM 1013 O O . GLU A 1 131 ? 6.283 10.012 19.192 1.00 87.62 131 GLU A O 1
ATOM 1018 N N . LYS A 1 132 ? 6.422 11.797 20.550 1.00 90.06 132 LYS A N 1
ATOM 1019 C CA . LYS A 1 132 ? 5.282 11.373 21.374 1.00 90.06 132 LYS A CA 1
ATOM 1020 C C . LYS A 1 132 ? 3.988 11.376 20.572 1.00 90.06 132 LYS A C 1
ATOM 1022 O O . LYS A 1 132 ? 3.254 10.392 20.635 1.00 90.06 132 LYS A O 1
ATOM 1027 N N . LYS A 1 133 ? 3.740 12.403 19.748 1.00 91.62 133 LYS A N 1
ATOM 1028 C CA . LYS A 1 133 ? 2.574 12.427 18.846 1.00 91.62 133 LYS A CA 1
ATOM 1029 C C . LYS A 1 133 ? 2.563 11.221 17.906 1.00 91.62 133 LYS A C 1
ATOM 1031 O O . LYS A 1 133 ? 1.544 10.540 17.824 1.00 91.62 133 LYS A O 1
ATOM 1036 N N . ARG A 1 134 ? 3.690 10.909 17.247 1.00 88.12 134 ARG A N 1
ATOM 1037 C CA . ARG A 1 134 ? 3.814 9.734 16.358 1.00 88.12 134 ARG A CA 1
ATOM 1038 C C . ARG A 1 134 ? 3.488 8.430 17.085 1.00 88.12 134 ARG A C 1
ATOM 1040 O O . ARG A 1 134 ? 2.681 7.646 16.588 1.00 88.12 134 ARG A O 1
ATOM 1047 N N . LYS A 1 135 ? 4.065 8.214 18.272 1.00 86.69 135 LYS A N 1
ATOM 1048 C CA . LYS A 1 135 ? 3.811 7.011 19.084 1.00 86.69 135 LYS A CA 1
ATOM 1049 C C . LYS A 1 135 ? 2.355 6.912 19.535 1.00 86.69 135 LYS A C 1
ATOM 1051 O O . LYS A 1 135 ? 1.778 5.829 19.468 1.00 86.69 135 LYS A O 1
ATOM 1056 N N . THR A 1 136 ? 1.753 8.022 19.961 1.00 89.69 136 THR A N 1
ATOM 1057 C CA . THR A 1 136 ? 0.345 8.070 20.375 1.00 89.69 136 THR A CA 1
ATOM 1058 C C . THR A 1 136 ? -0.588 7.742 19.215 1.00 89.69 136 THR A C 1
ATOM 1060 O O . THR A 1 136 ? -1.438 6.869 19.369 1.00 89.69 136 THR A O 1
ATOM 1063 N N . ILE A 1 137 ? -0.391 8.361 18.046 1.00 91.25 137 ILE A N 1
ATOM 1064 C CA . ILE A 1 137 ? -1.196 8.098 16.843 1.00 91.25 137 ILE A CA 1
ATOM 1065 C C . ILE A 1 137 ? -1.072 6.628 16.428 1.00 91.25 137 ILE A C 1
ATOM 1067 O O . ILE A 1 137 ? -2.085 5.957 16.253 1.00 91.25 137 ILE A O 1
ATOM 1071 N N . GLY A 1 138 ? 0.153 6.098 16.329 1.00 86.81 138 GLY A N 1
ATOM 1072 C CA . GLY A 1 138 ? 0.375 4.703 15.935 1.00 86.81 138 GLY A CA 1
ATOM 1073 C C . GLY A 1 138 ? -0.262 3.701 16.902 1.00 86.81 138 GLY A C 1
ATOM 1074 O O . GLY A 1 138 ? -0.920 2.754 16.471 1.00 86.81 138 GLY A O 1
ATOM 1075 N N . ARG A 1 139 ? -0.129 3.933 18.216 1.00 90.75 139 ARG A N 1
ATOM 1076 C CA . ARG A 1 139 ? -0.759 3.097 19.247 1.00 90.75 139 ARG A CA 1
ATOM 1077 C C . ARG A 1 139 ? -2.286 3.124 19.148 1.00 90.75 139 ARG A C 1
ATOM 1079 O O . ARG A 1 139 ? -2.899 2.062 19.148 1.00 90.75 139 ARG A O 1
ATOM 1086 N N . LEU A 1 140 ? -2.891 4.310 19.067 1.00 92.75 140 LEU A N 1
ATOM 1087 C CA . LEU A 1 140 ? -4.350 4.451 18.992 1.00 92.75 140 LEU A CA 1
ATOM 1088 C C . LEU A 1 140 ? -4.918 3.838 17.714 1.00 92.75 140 LEU A C 1
ATOM 1090 O O . LEU A 1 140 ? -5.964 3.201 17.764 1.00 92.75 140 LEU A O 1
ATOM 1094 N N . PHE A 1 141 ? -4.212 3.974 16.592 1.00 91.38 141 PHE A N 1
ATOM 1095 C CA . PHE A 1 141 ? -4.604 3.342 15.335 1.00 91.38 141 PHE A CA 1
ATOM 1096 C C . PHE A 1 141 ? -4.666 1.822 15.468 1.00 91.38 141 PHE A C 1
ATOM 1098 O O . PHE A 1 141 ? -5.664 1.216 15.089 1.00 91.38 141 PHE A O 1
ATOM 1105 N N . ILE A 1 142 ? -3.633 1.218 16.061 1.00 86.75 142 ILE A N 1
ATOM 1106 C CA . ILE A 1 142 ? -3.588 -0.220 16.346 1.00 86.75 142 ILE A CA 1
ATOM 1107 C C . ILE A 1 142 ? -4.757 -0.641 17.242 1.00 86.75 142 ILE A C 1
ATOM 1109 O O . ILE A 1 142 ? -5.430 -1.617 16.931 1.00 86.75 142 ILE A O 1
ATOM 1113 N N . GLU A 1 143 ? -5.018 0.093 18.325 1.00 90.06 143 GLU A N 1
ATOM 1114 C CA . GLU A 1 143 ? -6.112 -0.221 19.252 1.00 90.06 143 GLU A CA 1
ATOM 1115 C C . GLU A 1 143 ? -7.480 -0.177 18.560 1.00 90.06 143 GLU A C 1
ATOM 1117 O O . GLU A 1 143 ? -8.238 -1.140 18.651 1.00 90.06 143 GLU A O 1
ATOM 1122 N N . VAL A 1 144 ? -7.773 0.897 17.822 1.00 93.12 144 VAL A N 1
ATOM 1123 C CA . VAL A 1 144 ? -9.043 1.044 17.095 1.00 93.12 144 VAL A CA 1
ATOM 1124 C C . VAL A 1 144 ? -9.179 -0.034 16.019 1.00 93.12 144 VAL A C 1
ATOM 1126 O O . VAL A 1 144 ? -10.216 -0.682 15.922 1.00 93.12 144 VAL A O 1
ATOM 1129 N N . PHE A 1 145 ? -8.127 -0.287 15.239 1.00 90.44 145 PHE A N 1
ATOM 1130 C CA . PHE A 1 145 ? -8.157 -1.320 14.207 1.00 90.44 145 PHE A CA 1
ATOM 1131 C C . PHE A 1 145 ? -8.391 -2.722 14.795 1.00 90.44 145 PHE A C 1
ATOM 1133 O O . PHE A 1 145 ? -9.202 -3.481 14.268 1.00 90.44 145 PHE A O 1
ATOM 1140 N N . GLU A 1 146 ? -7.733 -3.064 15.907 1.00 87.88 146 GLU A N 1
ATOM 1141 C CA . GLU A 1 146 ? -7.940 -4.333 16.618 1.00 87.88 146 GLU A CA 1
ATOM 1142 C C . GLU A 1 146 ? -9.364 -4.474 17.166 1.00 87.88 146 GLU A C 1
ATOM 1144 O O . GLU A 1 146 ? -9.948 -5.559 17.098 1.00 87.88 146 GLU A O 1
ATOM 1149 N N . GLU A 1 147 ? -9.921 -3.400 17.731 1.00 91.75 147 GLU A N 1
ATOM 1150 C CA . GLU A 1 147 ? -11.298 -3.365 18.229 1.00 91.75 147 GLU A CA 1
ATOM 1151 C C . GLU A 1 147 ? -12.292 -3.692 17.103 1.00 91.75 147 GLU A C 1
ATOM 1153 O O . GLU A 1 147 ? -13.191 -4.514 17.295 1.00 91.75 147 GLU A O 1
ATOM 1158 N N . GLU A 1 148 ? -12.095 -3.125 15.913 1.00 92.25 148 GLU A N 1
ATOM 1159 C CA . GLU A 1 148 ? -12.951 -3.368 14.747 1.00 92.25 148 GLU A CA 1
ATOM 1160 C C . GLU A 1 148 ? -12.732 -4.747 14.122 1.00 92.25 148 GLU A C 1
ATOM 1162 O O . GLU A 1 148 ? -13.695 -5.461 13.839 1.00 92.25 148 GLU A O 1
ATOM 1167 N N . ALA A 1 149 ? -11.481 -5.188 13.985 1.00 88.62 149 ALA A N 1
ATOM 1168 C CA . ALA A 1 149 ? -11.159 -6.519 13.476 1.00 88.62 149 ALA A CA 1
ATOM 1169 C C . ALA A 1 149 ? -11.790 -7.633 14.333 1.00 88.62 149 ALA A C 1
ATOM 1171 O O . ALA A 1 149 ? -12.286 -8.633 13.805 1.00 88.62 149 ALA A O 1
ATOM 1172 N N . LYS A 1 150 ? -11.839 -7.455 15.661 1.00 88.81 150 LYS A N 1
ATOM 1173 C CA . LYS A 1 150 ? -12.498 -8.402 16.577 1.00 88.81 150 LYS A CA 1
ATOM 1174 C C . LYS A 1 150 ? -14.011 -8.470 16.367 1.00 88.81 150 LYS A C 1
ATOM 1176 O O . LYS A 1 150 ? -14.572 -9.563 16.443 1.00 88.81 150 LYS A O 1
ATOM 1181 N N . LYS A 1 151 ? -14.674 -7.348 16.057 1.00 90.75 151 LYS A N 1
ATOM 1182 C CA . LYS A 1 151 ? -16.124 -7.318 15.768 1.00 90.75 151 LYS A CA 1
ATOM 1183 C C . LYS A 1 151 ? -16.489 -8.132 14.523 1.00 90.75 151 LYS A C 1
ATOM 1185 O O . LYS A 1 151 ? -17.599 -8.648 14.445 1.00 90.75 151 LYS A O 1
ATOM 1190 N N . LEU A 1 152 ? -15.550 -8.308 13.592 1.00 86.25 152 LEU A N 1
ATOM 1191 C CA . LEU A 1 152 ? -15.728 -9.118 12.379 1.00 86.25 152 LEU A CA 1
ATOM 1192 C C . LEU A 1 152 ? -15.622 -10.633 12.617 1.00 86.25 152 LEU A C 1
ATOM 1194 O O . LEU A 1 152 ? -15.772 -11.424 11.682 1.00 86.25 152 LEU A O 1
ATOM 1198 N N . GLY A 1 153 ? -15.387 -11.054 13.864 1.00 81.69 153 GLY A N 1
ATOM 1199 C CA . GLY A 1 153 ? -15.159 -12.455 14.208 1.00 81.69 153 GLY A CA 1
ATOM 1200 C C . GLY A 1 153 ? -13.752 -12.941 13.850 1.00 81.69 153 GLY A C 1
ATOM 1201 O O . GLY A 1 153 ? -13.545 -14.148 13.751 1.00 81.69 153 GLY A O 1
ATOM 1202 N N . GLY A 1 154 ? -12.804 -12.014 13.665 1.00 77.31 154 GLY A N 1
ATOM 1203 C CA . GLY A 1 154 ? -11.411 -12.295 13.322 1.00 77.31 154 GLY A CA 1
ATOM 1204 C C . GLY A 1 154 ? -11.141 -12.411 11.818 1.00 77.31 154 GLY A C 1
ATOM 1205 O O . GLY A 1 154 ? -12.047 -12.357 10.985 1.00 77.31 154 GLY A O 1
ATOM 1206 N N . ALA A 1 155 ? -9.861 -12.565 11.484 1.00 87.31 155 ALA A N 1
ATOM 1207 C CA . ALA A 1 155 ? -9.360 -12.754 10.128 1.00 87.31 155 ALA A CA 1
ATOM 1208 C C . ALA A 1 155 ? -8.132 -13.669 10.147 1.00 87.31 155 ALA A C 1
ATOM 1210 O O . ALA A 1 155 ? -7.438 -13.744 11.159 1.00 87.31 155 ALA A O 1
ATOM 1211 N N . ASP A 1 156 ? -7.872 -14.350 9.035 1.00 90.81 156 ASP A N 1
ATOM 1212 C CA . ASP A 1 156 ? -6.709 -15.228 8.891 1.00 90.81 156 ASP A CA 1
ATOM 1213 C C . ASP A 1 156 ? -5.485 -14.458 8.371 1.00 90.81 156 ASP A C 1
ATOM 1215 O O . ASP A 1 156 ? -4.349 -14.838 8.658 1.00 90.81 156 ASP A O 1
ATOM 1219 N N . PHE A 1 157 ? -5.724 -13.380 7.614 1.00 92.12 157 PHE A N 1
ATOM 1220 C CA . PHE A 1 157 ? -4.697 -12.592 6.935 1.00 92.12 157 PHE A CA 1
ATOM 1221 C C . PHE A 1 157 ? -4.857 -11.090 7.176 1.00 92.12 157 PHE A C 1
ATOM 1223 O O . PHE A 1 157 ? -5.974 -10.560 7.115 1.00 92.12 157 PHE A O 1
ATOM 1230 N N . LEU A 1 158 ? -3.725 -10.399 7.341 1.00 90.56 158 LEU A N 1
ATOM 1231 C CA . LEU A 1 158 ? -3.655 -8.937 7.336 1.00 90.56 158 LEU A CA 1
ATOM 1232 C C . LEU A 1 158 ? -3.000 -8.438 6.042 1.00 90.56 158 LEU A C 1
ATOM 1234 O O . LEU A 1 158 ? -1.807 -8.611 5.814 1.00 90.56 158 LEU A O 1
ATOM 1238 N N . ALA A 1 159 ? -3.771 -7.749 5.209 1.00 89.44 159 ALA A N 1
ATOM 1239 C CA . ALA A 1 159 ? -3.266 -7.130 3.993 1.00 89.44 159 ALA A CA 1
ATOM 1240 C C . ALA A 1 159 ? -2.539 -5.808 4.279 1.00 89.44 159 ALA A C 1
ATOM 1242 O O . ALA A 1 159 ? -3.086 -4.915 4.934 1.00 89.44 159 ALA A O 1
ATOM 1243 N N . GLN A 1 160 ? -1.340 -5.657 3.710 1.00 80.75 160 GLN A N 1
ATOM 1244 C CA . GLN A 1 160 ? -0.528 -4.439 3.768 1.00 80.75 160 GLN A CA 1
ATOM 1245 C C . GLN A 1 160 ? -0.048 -4.048 2.363 1.00 80.75 160 GLN A C 1
ATOM 1247 O O . GLN A 1 160 ? 0.351 -4.904 1.578 1.00 80.75 160 GLN A O 1
ATOM 1252 N N . GLY A 1 161 ? -0.070 -2.750 2.051 1.00 80.44 161 GLY A N 1
ATOM 1253 C CA . GLY A 1 161 ? 0.419 -2.193 0.781 1.00 80.44 161 GLY A CA 1
ATOM 1254 C C . GLY A 1 161 ? 1.934 -1.972 0.748 1.00 80.44 161 GLY A C 1
ATOM 1255 O O . GLY A 1 161 ? 2.384 -0.965 0.220 1.00 80.44 161 GLY A O 1
ATOM 1256 N N . THR A 1 162 ? 2.714 -2.853 1.373 1.00 74.69 162 THR A N 1
ATOM 1257 C CA . THR A 1 162 ? 4.171 -2.707 1.505 1.00 74.69 162 THR A CA 1
ATOM 1258 C C . THR A 1 162 ? 4.860 -2.773 0.141 1.00 74.69 162 THR A C 1
ATOM 1260 O O . THR A 1 162 ? 4.610 -3.701 -0.632 1.00 74.69 162 THR A O 1
ATOM 1263 N N . LEU A 1 163 ? 5.750 -1.820 -0.158 1.00 75.50 163 LEU A N 1
ATOM 1264 C CA . LEU A 1 163 ? 6.433 -1.737 -1.450 1.00 75.50 163 LEU A CA 1
ATOM 1265 C C . LEU A 1 163 ? 7.836 -2.359 -1.414 1.00 75.50 163 LEU A C 1
ATOM 1267 O O . LEU A 1 163 ? 8.433 -2.598 -0.367 1.00 75.50 163 LEU A O 1
ATOM 1271 N N . TYR A 1 164 ? 8.413 -2.592 -2.594 1.00 68.00 164 TYR A N 1
ATOM 1272 C CA . TYR A 1 164 ? 9.751 -3.179 -2.723 1.00 68.00 164 TYR A CA 1
ATOM 1273 C C . TYR A 1 164 ? 10.876 -2.385 -2.019 1.00 68.00 164 TYR A C 1
ATOM 1275 O O . TYR A 1 164 ? 11.715 -3.021 -1.375 1.00 68.00 164 TYR A O 1
ATOM 1283 N N . PRO A 1 165 ? 10.909 -1.032 -2.056 1.00 64.19 165 PRO A N 1
ATOM 1284 C CA . PRO A 1 165 ? 11.885 -0.265 -1.280 1.00 64.19 165 PRO A CA 1
ATOM 1285 C C . PRO A 1 165 ? 11.796 -0.533 0.226 1.00 64.19 165 PRO A C 1
ATOM 1287 O O . PRO A 1 165 ? 12.824 -0.607 0.893 1.00 64.19 165 PRO A O 1
ATOM 1290 N N . ASP A 1 166 ? 10.588 -0.747 0.750 1.00 67.94 166 ASP A N 1
ATOM 1291 C CA . ASP A 1 166 ? 10.374 -1.016 2.171 1.00 67.94 166 ASP A CA 1
ATOM 1292 C C . ASP A 1 166 ? 10.963 -2.372 2.587 1.00 67.94 166 ASP A C 1
ATOM 1294 O O . ASP A 1 166 ? 11.557 -2.498 3.659 1.00 67.94 166 ASP A O 1
ATOM 1298 N N . VAL A 1 167 ? 10.876 -3.377 1.708 1.00 60.88 167 VAL A N 1
ATOM 1299 C CA . VAL A 1 167 ? 11.507 -4.686 1.924 1.00 60.88 167 VAL A CA 1
ATOM 1300 C C . VAL A 1 167 ? 13.028 -4.549 1.949 1.00 60.88 167 VAL A C 1
ATOM 1302 O O . VAL A 1 167 ? 13.661 -5.051 2.876 1.00 60.88 167 VAL A O 1
ATOM 1305 N N . ILE A 1 168 ? 13.623 -3.833 0.989 1.00 55.56 168 ILE A N 1
ATOM 1306 C CA . ILE A 1 168 ? 15.079 -3.612 0.948 1.00 55.56 168 ILE A CA 1
ATOM 1307 C C . ILE A 1 168 ? 15.564 -2.893 2.213 1.00 55.56 168 ILE A C 1
ATOM 1309 O O . ILE A 1 168 ? 16.577 -3.285 2.784 1.00 55.56 168 ILE A O 1
ATOM 1313 N N . GLU A 1 169 ? 14.838 -1.873 2.674 1.00 55.28 169 GLU A N 1
ATOM 1314 C CA . GLU A 1 169 ? 15.169 -1.129 3.898 1.00 55.28 169 GLU A CA 1
ATOM 1315 C C . GLU A 1 169 ? 15.060 -1.995 5.169 1.00 55.28 169 GLU A C 1
ATOM 1317 O O . GLU A 1 169 ? 15.771 -1.749 6.144 1.00 55.28 169 GLU A O 1
ATOM 1322 N N . SER A 1 170 ? 14.193 -3.015 5.167 1.00 51.56 170 SER A N 1
ATOM 1323 C CA . SER A 1 170 ? 14.002 -3.935 6.300 1.00 51.56 170 SER A CA 1
ATOM 1324 C C . SER A 1 170 ? 15.035 -5.067 6.368 1.00 51.56 170 SER A C 1
ATOM 1326 O O . SER A 1 170 ? 15.337 -5.566 7.453 1.00 51.56 170 SER A O 1
ATOM 1328 N N . VAL A 1 171 ? 15.617 -5.453 5.227 1.00 49.47 171 VAL A N 1
ATOM 1329 C CA . VAL A 1 171 ? 16.696 -6.442 5.155 1.00 49.47 171 VAL A CA 1
ATOM 1330 C C . VAL A 1 171 ? 18.013 -5.699 5.349 1.00 49.47 171 VAL A C 1
ATOM 1332 O O . VAL A 1 171 ? 18.652 -5.268 4.393 1.00 49.47 171 VAL A O 1
ATOM 1335 N N . SER A 1 172 ? 18.417 -5.513 6.607 1.00 45.28 172 SER A N 1
ATOM 1336 C CA . SER A 1 172 ? 19.704 -4.900 6.943 1.00 45.28 172 SER A CA 1
ATOM 1337 C C . SER A 1 172 ? 20.831 -5.666 6.246 1.00 45.28 172 SER A C 1
ATOM 1339 O O . SER A 1 172 ? 21.168 -6.787 6.633 1.00 45.28 172 SER A O 1
ATOM 1341 N N . PHE A 1 173 ? 21.411 -5.079 5.197 1.00 40.66 173 PHE A N 1
ATOM 1342 C CA . PHE A 1 173 ? 22.583 -5.653 4.553 1.00 40.66 173 PHE A CA 1
ATOM 1343 C C . PHE A 1 173 ? 23.695 -5.711 5.599 1.00 40.66 173 PHE A C 1
ATOM 1345 O O . PHE A 1 173 ? 23.977 -4.726 6.286 1.00 40.66 173 PHE A O 1
ATOM 1352 N N . SER A 1 174 ? 24.277 -6.891 5.769 1.00 43.69 174 SER A N 1
ATOM 1353 C CA . SER A 1 174 ? 25.282 -7.178 6.782 1.00 43.69 174 SER A CA 1
ATOM 1354 C C . SER A 1 174 ? 26.412 -6.134 6.747 1.00 43.69 174 SER A C 1
ATOM 1356 O O . SER A 1 174 ? 27.239 -6.152 5.841 1.00 43.69 174 SER A O 1
ATOM 1358 N N . GLY A 1 175 ? 26.459 -5.236 7.742 1.00 38.03 175 GLY A N 1
ATOM 1359 C CA . GLY A 1 175 ? 27.674 -4.483 8.086 1.00 38.03 175 GLY A CA 1
ATOM 1360 C C . GLY A 1 175 ? 27.703 -2.958 7.895 1.00 38.03 175 GLY A C 1
ATOM 1361 O O . GLY A 1 175 ? 28.784 -2.392 8.027 1.00 38.03 175 GLY A O 1
ATOM 1362 N N . GLY A 1 176 ? 26.589 -2.263 7.632 1.00 38.00 176 GLY A N 1
ATOM 1363 C CA . GLY A 1 176 ? 26.551 -0.785 7.607 1.00 38.00 176 GLY A CA 1
ATOM 1364 C C . GLY A 1 176 ? 25.501 -0.203 8.562 1.00 38.00 176 GLY A C 1
ATOM 1365 O O . GLY A 1 176 ? 24.504 -0.878 8.814 1.00 38.00 176 GLY A O 1
ATOM 1366 N N . PRO A 1 177 ? 25.671 1.023 9.104 1.00 37.19 177 PRO A N 1
ATOM 1367 C CA . PRO A 1 177 ? 24.710 1.618 10.027 1.00 37.19 177 PRO A CA 1
ATOM 1368 C C . PRO A 1 177 ? 23.483 2.095 9.239 1.00 37.19 177 PRO A C 1
ATOM 1370 O O . PRO A 1 177 ? 23.323 3.284 8.974 1.00 37.19 177 PRO A O 1
ATOM 1373 N N . SER A 1 178 ? 22.614 1.173 8.817 1.00 38.41 178 SER A N 1
ATOM 1374 C CA . SER A 1 178 ? 21.294 1.557 8.332 1.00 38.41 178 SER A CA 1
ATOM 1375 C C . SER A 1 178 ? 20.476 1.954 9.552 1.00 38.41 178 SER A C 1
ATOM 1377 O O . SER A 1 178 ? 20.030 1.107 10.328 1.00 38.41 178 SER A O 1
ATOM 1379 N N . VAL A 1 179 ? 20.312 3.258 9.753 1.00 36.84 179 VAL A N 1
ATOM 1380 C CA . VAL A 1 179 ? 19.299 3.769 10.672 1.00 36.84 179 VAL A CA 1
ATOM 1381 C C . VAL A 1 179 ? 17.968 3.205 10.184 1.00 36.84 179 VAL A C 1
ATOM 1383 O O . VAL A 1 179 ? 17.635 3.341 9.009 1.00 36.84 179 VAL A O 1
ATOM 1386 N N . THR A 1 180 ? 17.238 2.515 11.053 1.00 37.53 180 THR A N 1
ATOM 1387 C CA . THR A 1 180 ? 15.911 1.972 10.756 1.00 37.53 180 THR A CA 1
ATOM 1388 C C . THR A 1 180 ? 14.964 3.149 10.499 1.00 37.53 180 THR A C 1
ATOM 1390 O O . THR A 1 180 ? 14.358 3.688 11.420 1.00 37.53 180 THR A O 1
ATOM 1393 N N . ILE A 1 181 ? 14.889 3.624 9.253 1.00 36.44 181 ILE A N 1
ATOM 1394 C CA . ILE A 1 181 ? 14.201 4.879 8.902 1.00 36.44 181 ILE A CA 1
ATOM 1395 C C . ILE A 1 181 ? 12.668 4.727 8.932 1.00 36.44 181 ILE A C 1
ATOM 1397 O O . ILE A 1 181 ? 11.952 5.726 8.958 1.00 36.44 181 ILE A O 1
ATOM 1401 N N . LYS A 1 182 ? 12.122 3.506 9.036 1.00 38.56 182 LYS A N 1
ATOM 1402 C CA . LYS A 1 182 ? 10.666 3.282 9.033 1.00 38.56 182 LYS A CA 1
ATOM 1403 C C . LYS A 1 182 ? 10.182 2.266 10.072 1.00 38.56 182 LYS A C 1
ATOM 1405 O O . LYS A 1 182 ? 9.664 1.211 9.729 1.00 38.56 182 LYS A O 1
ATOM 1410 N N . SER A 1 183 ? 10.243 2.621 11.356 1.00 42.81 183 SER A N 1
ATOM 1411 C CA . SER A 1 183 ? 9.453 1.931 12.395 1.00 42.81 183 SER A CA 1
ATOM 1412 C C . SER A 1 183 ? 7.957 2.296 12.372 1.00 42.81 183 SER A C 1
ATOM 1414 O O . SER A 1 183 ? 7.154 1.610 12.993 1.00 42.81 183 SER A O 1
ATOM 1416 N N . HIS A 1 184 ? 7.570 3.363 11.658 1.00 42.31 184 HIS A N 1
ATOM 1417 C CA . HIS A 1 184 ? 6.249 4.001 11.778 1.00 42.31 184 HIS A CA 1
ATOM 1418 C C . HIS A 1 184 ? 5.278 3.756 10.607 1.00 42.31 184 HIS A C 1
ATOM 1420 O O . HIS A 1 184 ? 4.140 4.208 10.680 1.00 42.31 184 HIS A O 1
ATOM 1426 N N . HIS A 1 185 ? 5.701 3.078 9.533 1.00 44.75 185 HIS A N 1
ATOM 1427 C CA . HIS A 1 185 ? 4.863 2.870 8.336 1.00 44.75 185 HIS A CA 1
ATOM 1428 C C . HIS A 1 185 ? 4.321 1.452 8.184 1.00 44.75 185 HIS A C 1
ATOM 1430 O O . HIS A 1 185 ? 3.368 1.237 7.441 1.00 44.75 185 HIS A O 1
ATOM 1436 N N . HIS A 1 186 ? 4.870 0.502 8.934 1.00 49.38 186 HIS A N 1
ATOM 1437 C CA . HIS A 1 186 ? 4.331 -0.841 8.976 1.00 49.38 186 HIS A CA 1
ATOM 1438 C C . HIS A 1 186 ? 3.538 -0.999 10.250 1.00 49.38 186 HIS A C 1
ATOM 1440 O O . HIS A 1 186 ? 4.050 -0.830 11.355 1.00 49.38 186 HIS A O 1
ATOM 1446 N N . VAL A 1 187 ? 2.320 -1.487 10.095 1.00 51.38 187 VAL A N 1
ATOM 1447 C CA . VAL A 1 187 ? 1.604 -2.181 11.157 1.00 51.38 187 VAL A CA 1
ATOM 1448 C C . VAL A 1 187 ? 2.294 -3.528 11.471 1.00 51.38 187 VAL A C 1
ATOM 1450 O O . VAL A 1 187 ? 1.649 -4.520 11.757 1.00 51.38 187 VAL A O 1
ATOM 1453 N N . GLY A 1 188 ? 3.628 -3.600 11.383 1.00 47.88 188 GLY A N 1
ATOM 1454 C CA . GLY A 1 188 ? 4.425 -4.826 11.293 1.00 47.88 188 GLY A CA 1
ATOM 1455 C C . GLY A 1 188 ? 4.395 -5.696 12.5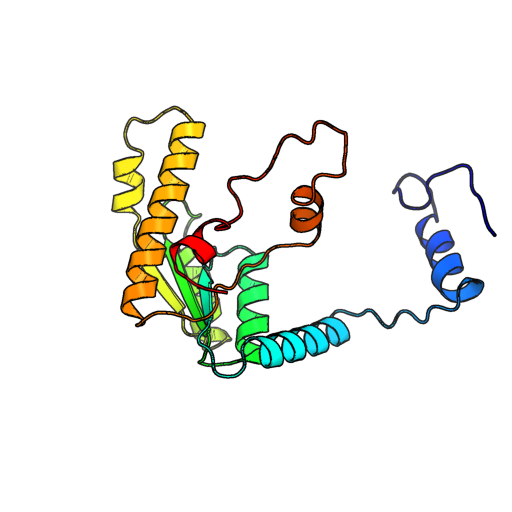48 1.00 47.88 188 GLY A C 1
ATOM 1456 O O . GLY A 1 188 ? 4.632 -6.889 12.451 1.00 47.88 188 GLY A O 1
ATOM 1457 N N . GLY A 1 189 ? 4.038 -5.133 13.706 1.00 55.62 189 GLY A N 1
ATOM 1458 C CA . GLY A 1 189 ? 3.790 -5.907 14.929 1.00 55.62 189 GLY A CA 1
ATOM 1459 C C . GLY A 1 189 ? 2.348 -6.410 15.080 1.00 55.62 189 GLY A C 1
ATOM 1460 O O . GLY A 1 189 ? 2.074 -7.202 15.979 1.00 55.62 189 GLY A O 1
ATOM 1461 N N . LEU A 1 190 ? 1.412 -5.951 14.237 1.00 65.31 190 LEU A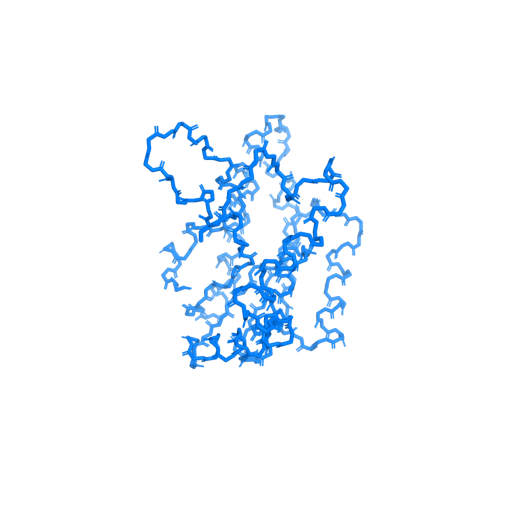 N 1
ATOM 1462 C CA . LEU A 1 190 ? 0.009 -6.369 14.306 1.00 65.31 190 LEU A CA 1
ATOM 1463 C C . LEU A 1 190 ? -0.211 -7.842 13.941 1.00 65.31 190 LEU A C 1
ATOM 1465 O O . LEU A 1 190 ? -0.982 -8.472 14.660 1.00 65.31 190 LEU A O 1
ATOM 1469 N N . PRO A 1 191 ? 0.412 -8.420 12.890 1.00 58.94 191 PRO A N 1
ATOM 1470 C CA . PRO A 1 191 ? 0.189 -9.825 12.547 1.00 58.94 191 PRO A CA 1
ATOM 1471 C C . PRO A 1 191 ? 0.506 -10.771 13.706 1.00 58.94 191 PRO A C 1
ATOM 1473 O O . PRO A 1 191 ? -0.329 -11.597 14.065 1.00 58.94 191 PRO A O 1
ATOM 1476 N N . GLU A 1 192 ? 1.655 -10.590 14.368 1.00 63.22 192 GLU A N 1
ATOM 1477 C CA . GLU A 1 192 ? 2.030 -11.394 15.538 1.00 63.22 192 GLU A CA 1
ATOM 1478 C C . GLU A 1 192 ? 1.066 -11.176 16.708 1.00 63.22 192 GLU A C 1
ATOM 1480 O O . GLU A 1 192 ? 0.584 -12.133 17.314 1.00 63.22 192 GLU A O 1
ATOM 1485 N N . ARG A 1 193 ? 0.731 -9.915 17.005 1.00 69.00 193 ARG A N 1
ATOM 1486 C CA . ARG A 1 193 ? -0.165 -9.556 18.112 1.00 69.00 193 ARG A CA 1
ATOM 1487 C C . ARG A 1 193 ? -1.604 -10.047 17.906 1.00 69.00 193 ARG A C 1
ATOM 1489 O O . ARG A 1 193 ? -2.287 -10.343 18.885 1.00 69.00 193 ARG A O 1
ATOM 1496 N N . MET A 1 194 ? -2.057 -10.150 16.658 1.00 70.69 194 MET A N 1
ATOM 1497 C CA . MET A 1 194 ? -3.402 -10.603 16.290 1.00 70.69 194 MET A CA 1
ATOM 1498 C C . MET A 1 194 ? -3.457 -12.072 15.841 1.00 70.69 194 MET A C 1
ATOM 1500 O O . MET A 1 194 ? -4.537 -12.545 15.494 1.00 70.69 194 MET A O 1
ATOM 1504 N N . ASN A 1 195 ? -2.331 -12.797 15.875 1.00 77.12 195 ASN A N 1
ATOM 1505 C CA . ASN A 1 195 ? -2.208 -14.186 15.419 1.00 77.12 195 ASN A CA 1
ATOM 1506 C C . ASN A 1 195 ? -2.687 -14.392 13.965 1.00 77.12 195 ASN A C 1
ATOM 1508 O O . ASN A 1 195 ? -3.418 -15.338 13.665 1.00 77.12 195 ASN A O 1
ATOM 1512 N N . MET A 1 196 ? -2.290 -13.477 13.077 1.00 79.19 196 MET A N 1
ATOM 1513 C CA . MET A 1 196 ? -2.617 -13.480 11.648 1.00 79.19 196 MET A CA 1
ATOM 1514 C C . MET A 1 196 ? -1.384 -13.771 10.792 1.00 79.19 196 MET A C 1
ATOM 1516 O O . MET A 1 196 ? -0.247 -13.606 11.240 1.00 79.19 196 MET A O 1
ATOM 1520 N N . LYS A 1 197 ? -1.632 -14.197 9.552 1.00 72.06 197 LYS A N 1
ATOM 1521 C CA . LYS A 1 197 ? -0.613 -14.359 8.512 1.00 72.06 197 LYS A CA 1
ATOM 1522 C C . LYS A 1 197 ? -0.458 -13.117 7.642 1.00 72.06 197 LYS A C 1
ATOM 1524 O O . LYS A 1 197 ? -1.440 -12.349 7.501 1.00 72.06 197 LYS A O 1
#

pLDDT: mean 85.45, std 16.49, range [36.44, 98.0]

Sequence (197 aa):
MYGIMFHPEVVHTPDGARLLRNFVHNIAGIEGDWTMRAYREHAVETIRKQVGKGKVICALSGGVDSSVAALLIHEAVGDQLTCILVDHGLMRKDEAQSVVEMFRQHYNLPLILVDASDRFISALEGEADPEKKRKTIGRLFIEVFEEEAKKLGGADFLAQGTLYPDVIESVSFSGGPSVTIKSHHHVGGLPERMNMK

Secondary structure (DSSP, 8-state):
----SS-TTSTTSTTHHHHHHIIIIIIS-------HHHHHHHHHHHHHHHHTT--EEEEE-SSHHHHHHHHHHHHHHGGGEEEEEEE-S-SPTTHHHHHHHIIIIIH---EEEEE-HHHHHHHHTT---HHHHHHHHHHHHHHHHHHHHHHTT--SEEE----HHHHHHHS--TTS------SSS--TTHHHHHT--

Radius of gyration: 21.11 Å; chains: 1; bounding box: 53×40×53 Å

Foldseek 3Di:
DDDDPDDLPDPPDVCSVVVVVCCQCVVVPHPCPDDPVVVLVVLLQVLLVVQVPWAEEEEAALDPLSVVQQLSNCSNPPPSYAYEYEDQQPDPPCSLVVVCCCCCVVPVHHYHYHYCNCVLVVQCPPPPDVVVNLVSVQVVSLVVVVVVCVVVVHTQAYTDSDDPVNVVLVPPDPDDPSDSPDPRRDPPCNCVVRVHD

=== Feature glossary ===
The features interleaved in this record are:

— What the protein is —

Sequence gives the chain of amino acids in standard one-letter code (A=alanine, C=cysteine, …, Y=tyrosine), read N→C. It is the only feature that is directly encoded by the gene; all structural features are derived from the folded form of this sequence.

Database cross-references. InterPro integrates a dozen domain/family signature databases into unified entries with residue-range hits. GO terms attach function/process/location labels with evidence codes. CATH codes position the fold in a four-level structural taxonomy. Organism is the NCBI-taxonomy species name.

— Where its atoms are —

Atomic coordinates in PDBx/mmCIF format — the same representation the Protein Data Bank distributes. Each line of the _atom_site loop places one backbone atom in Cartesian space (units: ångströms, origin: arbitrary).

The six renders are orthographic views along the three Cartesian axes in both directions. Representation (cartoon, sticks, or surface) and color scheme (sequence-rainbow or by-chain) vary across proteins so the training set covers all the common visualization conventions.

— Local backbone conformation —

Eight-state secondary structure (DSSP): H is the canonical α-helix, G the tighter 3₁₀-helix, I the wider π-helix; E/B are β-structure, T and S are turns and bends, and '-' is everything else. DSSP derives these from the pattern of main-chain N–H···O=C hydrogen bonds, not from the sequence.

P-SEA three-state annotation labels each residue as helix, strand, or coil based purely on the geometry of the Cα trace. It serves as a fallback when the full backbone (and thus DSSP) is unavailable.

The φ/ψ torsion pair specifies the backbone conformation at each residue. φ rotates about the N–Cα bond, ψ about the Cα–C bond. Steric clashes forbid most of the (φ, ψ) plane — the allowed regions (α-helix basin, β-sheet basin, left-handed helix) are the Ramachandran-allowed regions.

— Global shape and packing —

The geometric summary reports three shape descriptors. Rg (radius of gyration) measures how spread out the Cα atoms are about their centre of mass; compact globular proteins have small Rg, elongated or unfolded ones large. Cα contacts (<8 Å, |i−j|>4) count long-range residue pairs in spatial proximity — high for tightly packed folds, near zero for rods or random coil. The bounding-box extents give the protein's footprint along x, y, z in Å.

Solvent-accessible surface area (SASA) is the area in Å² traced out by the centre of a 1.4 Å probe sphere (a water molecule) rolled over the protein's van der Waals surface (Shrake–Rupley / Lee–Richards construction). Buried residues have near-zero SASA; fully exposed residues can exceed 200 Å². The total SASA scales roughly with the number of surface residues.

The contact map is a binary N×N matrix image: pixel (i, j) is dark where Cα_i and Cα_j are within 8 Å and |i−j|>4. Because the |i−j|>4 filter removes local helical contacts, off-diagonal stripes parallel to the main diagonal indicate parallel β-sheets; stripes perpendicular to it indicate antiparallel β-sheets. The Ramachandran plot scatters every residue's (φ, ψ) pair against the sterically allowed regions. The PAE heatmap renders the predicted-aligned-error matrix.

— Structural neighborhood —

3Di is Foldseek's structural alphabet. Each residue is assigned one of twenty discrete states based on how its Cα sits relative to its spatial (not sequential) neighbors. Aligning 3Di strings finds structural homologs roughly as well as full 3D superposition, but orders of magnitude faster.

Nearest PDB neighbors are the top structural matches found by Foldseek when searching this structure against the entire Protein Data Bank. Each hit reports a TM-score (0 to 1; >0.5 almost always implies the same fold) and an E-value. These are *structural* homologs — they may share no detectable sequence similarity.

— Confidence and disorder —

For AlphaFold models, the B-factor field carries pLDDT — the model's own estimate of local accuracy on a 0–100 scale. Regions with pLDDT<50 should be treated as essentially unmodeled; they often correspond to intrinsically disordered segments.

Crystallographic B-factors measure how much each atom's electron density is smeared out, in Å². They rise in mobile loops and surface residues and fall in the buried interior. In AlphaFold models this column is repurposed to hold pLDDT instead.

Predicted aligned error is AlphaFold's pairwise confidence. Unlike pLDDT (per-residue), PAE is per-residue-pair and captures whether two parts of the structure are correctly placed relative to each other. Units are ångströms of expected positional error.